Protein AF-D0KW22-F1 (afdb_monomer_lite)

Foldseek 3Di:
DDDDDDDDDDDDDDPPPPPPDDPPPDPPDPPDQLPCPPCVNQEQDLAADQWKAKFFWADKDDLVSQLSNVVSSVVVNGLVLADPDSVVSSQFKIWTWGWFQAPVGIDTHIAMATPVLCVVPPDDGQFIKMWHQLVVCVPHPCCCPDPQNPPSNSVSNSRRHTDIGTQGHHPPVVSVVQAHGAIANLPFQAGAHRRPRHGDPPGWGADNVVRGTDDDD

Secondary structure (DSSP, 8-state):
--------------------------------TT-TTTSGGG--SSSS-SEEEEEEEEEE--HHHHHHHHHHHHHTT-STTS-S-HHHHHHHEEEEEEEEEETTEEEEEEEEEEHHHHHHS---TT-EEEEEESGGGTT-HHHHTSTTTT-HHHHHHHTT-EEEEEEE-TT-HHHHTTS--EEEETTT-BEE-TTT-PBPTT--BB-TTT--B----

Structure (mmCIF, N/CA/C/O backbone):
data_AF-D0KW22-F1
#
_entry.id   AF-D0KW22-F1
#
loop_
_atom_site.group_PDB
_atom_site.id
_atom_site.type_symbol
_atom_site.label_atom_id
_atom_site.label_alt_id
_atom_site.label_comp_id
_atom_site.label_asym_id
_atom_site.label_entity_id
_atom_site.label_seq_id
_atom_site.pdbx_PDB_ins_code
_atom_site.Cartn_x
_atom_site.Cartn_y
_atom_site.Cartn_z
_atom_site.occupancy
_atom_site.B_iso_or_equiv
_atom_site.auth_seq_id
_atom_site.auth_comp_id
_atom_site.auth_asym_id
_atom_site.auth_atom_id
_atom_site.pdbx_PDB_model_num
ATOM 1 N N . MET A 1 1 ? -14.446 -88.079 -9.811 1.00 35.44 1 MET A N 1
ATOM 2 C CA . MET A 1 1 ? -13.323 -88.911 -9.334 1.00 35.44 1 MET A CA 1
ATOM 3 C C . MET A 1 1 ? -12.111 -88.006 -9.187 1.00 35.44 1 MET A C 1
ATOM 5 O O . MET A 1 1 ? -11.856 -87.196 -10.063 1.00 35.44 1 MET A O 1
ATOM 9 N N . TRP A 1 2 ? -11.493 -88.073 -8.016 1.00 29.47 2 TRP A N 1
ATOM 10 C CA . TRP A 1 2 ? -10.370 -87.298 -7.501 1.00 29.47 2 TRP A CA 1
ATOM 11 C C . TRP A 1 2 ? -9.181 -87.152 -8.468 1.00 29.47 2 TRP A C 1
ATOM 13 O O . TRP A 1 2 ? -8.766 -88.152 -9.042 1.00 29.47 2 TRP A O 1
ATOM 23 N N . ARG A 1 3 ? -8.529 -85.982 -8.504 1.00 34.97 3 ARG A N 1
ATOM 24 C CA . ARG A 1 3 ? -7.233 -85.772 -7.823 1.00 34.97 3 ARG A CA 1
ATOM 25 C C . ARG A 1 3 ? -6.689 -84.360 -8.040 1.00 34.97 3 ARG A C 1
ATOM 27 O O . ARG A 1 3 ? -6.500 -83.898 -9.156 1.00 34.97 3 ARG A O 1
ATOM 34 N N . ILE A 1 4 ? -6.424 -83.728 -6.904 1.00 39.09 4 ILE A N 1
ATOM 35 C CA . ILE A 1 4 ? -5.466 -82.645 -6.710 1.00 39.09 4 ILE A CA 1
ATOM 36 C C . ILE A 1 4 ? -4.077 -83.228 -6.968 1.00 39.09 4 ILE A C 1
ATOM 38 O O . ILE A 1 4 ? -3.784 -84.296 -6.428 1.00 39.09 4 ILE A O 1
ATOM 42 N N . ASP A 1 5 ? -3.223 -82.512 -7.698 1.00 46.06 5 ASP A N 1
ATOM 43 C CA . ASP A 1 5 ? -1.784 -82.714 -7.580 1.00 46.06 5 ASP A CA 1
ATOM 44 C C . ASP A 1 5 ? -1.045 -81.400 -7.338 1.00 46.06 5 ASP A C 1
ATOM 46 O O . ASP A 1 5 ? -1.383 -80.332 -7.853 1.00 46.06 5 ASP A O 1
ATOM 50 N N . ARG A 1 6 ? -0.090 -81.512 -6.424 1.00 42.97 6 ARG A N 1
ATOM 51 C CA . ARG A 1 6 ? 0.603 -80.450 -5.706 1.00 42.97 6 ARG A CA 1
ATOM 52 C C . ARG A 1 6 ? 1.955 -80.188 -6.374 1.00 42.97 6 ARG A C 1
ATOM 54 O O . ARG A 1 6 ? 2.688 -81.119 -6.661 1.00 42.97 6 ARG A O 1
ATOM 61 N N . GLN A 1 7 ? 2.325 -78.907 -6.392 1.00 44.28 7 GLN A N 1
ATOM 62 C CA . GLN A 1 7 ? 3.695 -78.387 -6.249 1.00 44.28 7 GLN A CA 1
ATOM 63 C C . GLN A 1 7 ? 4.704 -78.587 -7.397 1.00 44.28 7 GLN A C 1
ATOM 65 O O . GLN A 1 7 ? 5.201 -79.681 -7.634 1.00 44.28 7 GLN A O 1
ATOM 70 N N . ARG A 1 8 ? 5.157 -77.452 -7.953 1.00 46.28 8 ARG A N 1
ATOM 71 C CA . ARG A 1 8 ? 6.567 -76.987 -8.028 1.00 46.28 8 ARG A CA 1
ATOM 72 C C . ARG A 1 8 ? 6.556 -75.588 -8.679 1.00 46.28 8 ARG A C 1
ATOM 74 O O . ARG A 1 8 ? 6.085 -75.456 -9.795 1.00 46.28 8 ARG A O 1
ATOM 81 N N . LEU A 1 9 ? 6.685 -74.507 -7.903 1.00 43.16 9 LEU A N 1
ATOM 82 C CA . LEU A 1 9 ? 7.924 -73.807 -7.500 1.00 43.16 9 LEU A CA 1
ATOM 83 C C . LEU A 1 9 ? 8.632 -73.071 -8.654 1.00 43.16 9 LEU A C 1
ATOM 85 O O . LEU A 1 9 ? 8.892 -73.671 -9.687 1.00 43.16 9 LEU A O 1
ATOM 89 N N . PHE A 1 10 ? 9.011 -71.816 -8.362 1.00 40.78 10 PHE A N 1
ATOM 90 C CA . PHE A 1 10 ? 9.718 -70.808 -9.176 1.00 40.78 10 PHE A CA 1
ATOM 91 C C . PHE A 1 10 ? 8.807 -70.058 -10.162 1.00 40.78 10 PHE A C 1
ATOM 93 O O . PHE A 1 10 ? 8.416 -70.591 -11.184 1.00 40.78 10 PHE A O 1
ATOM 100 N N . GLY A 1 11 ? 8.352 -68.830 -9.919 1.00 39.22 11 GLY A N 1
ATOM 101 C CA . GLY A 1 11 ? 8.959 -67.716 -9.199 1.00 39.22 11 GLY A CA 1
ATOM 102 C C . GLY A 1 11 ? 9.131 -66.591 -10.212 1.00 39.22 11 GLY A C 1
ATOM 103 O O . GLY A 1 11 ? 9.914 -66.763 -11.130 1.00 39.22 11 GLY A O 1
ATOM 104 N N . LEU A 1 12 ? 8.391 -65.487 -10.073 1.00 48.31 12 LEU A N 1
ATOM 105 C CA . LEU A 1 12 ? 8.707 -64.197 -10.694 1.00 48.31 12 LEU A CA 1
ATOM 106 C C . LEU A 1 12 ? 7.826 -63.101 -10.076 1.00 48.31 12 LEU A C 1
ATOM 108 O O . LEU A 1 12 ? 6.640 -62.982 -10.355 1.00 48.31 12 LEU A O 1
ATOM 112 N N . PHE A 1 13 ? 8.477 -62.360 -9.181 1.00 47.12 13 PHE A N 1
ATOM 113 C CA . PHE A 1 13 ? 8.350 -60.926 -8.938 1.00 47.12 13 PHE A CA 1
ATOM 114 C C . PHE A 1 13 ? 6.952 -60.314 -8.751 1.00 47.12 13 PHE A C 1
ATOM 116 O O . PHE A 1 13 ? 6.263 -59.913 -9.683 1.00 47.12 13 PHE A O 1
ATOM 123 N N . PHE A 1 14 ? 6.644 -60.109 -7.468 1.00 42.19 14 PHE A N 1
ATOM 124 C CA . PHE A 1 14 ? 5.804 -59.035 -6.947 1.00 42.19 14 PHE A CA 1
ATOM 125 C C . PHE A 1 14 ? 6.153 -57.683 -7.593 1.00 42.19 14 PHE A C 1
ATOM 127 O O . PHE A 1 14 ? 7.239 -57.152 -7.362 1.00 42.19 14 PHE A O 1
ATOM 134 N N . LEU A 1 15 ? 5.203 -57.083 -8.313 1.00 45.53 15 LEU A N 1
ATOM 135 C CA . LEU A 1 15 ? 5.180 -55.641 -8.560 1.00 45.53 15 LEU A CA 1
ATOM 136 C C . LEU A 1 15 ? 4.133 -55.012 -7.628 1.00 45.53 15 LEU A C 1
ATOM 138 O O . LEU A 1 15 ? 3.043 -54.621 -8.037 1.00 45.53 15 LEU A O 1
ATOM 142 N N . SER A 1 16 ? 4.453 -54.960 -6.334 1.00 43.91 16 SER A N 1
ATOM 143 C CA . SER A 1 16 ? 3.741 -54.107 -5.381 1.00 43.91 16 SER A CA 1
ATOM 144 C C . SER A 1 16 ? 4.126 -52.663 -5.679 1.00 43.91 16 SER A C 1
ATOM 146 O O . SER A 1 16 ? 5.145 -52.170 -5.197 1.00 43.91 16 SER A O 1
ATOM 148 N N . MET A 1 17 ? 3.330 -51.992 -6.509 1.00 44.56 17 MET A N 1
ATOM 149 C CA . MET A 1 17 ? 3.451 -50.557 -6.731 1.00 44.56 17 MET A CA 1
ATOM 150 C C . MET A 1 17 ? 2.973 -49.846 -5.460 1.00 44.56 17 MET A C 1
ATOM 152 O O . MET A 1 17 ? 1.795 -49.550 -5.275 1.00 44.56 17 MET A O 1
ATOM 156 N N . LEU A 1 18 ? 3.922 -49.653 -4.544 1.00 46.47 18 LEU A N 1
ATOM 157 C CA . LEU A 1 18 ? 3.868 -48.684 -3.462 1.00 46.47 18 LEU A CA 1
ATOM 158 C C . LEU A 1 18 ? 3.525 -47.321 -4.074 1.00 46.47 18 LEU A C 1
ATOM 160 O O . LEU A 1 18 ? 4.398 -46.641 -4.612 1.00 46.47 18 LEU A O 1
ATOM 164 N N . MET A 1 19 ? 2.257 -46.917 -3.982 1.00 45.84 19 MET A N 1
ATOM 165 C CA . MET A 1 19 ? 1.862 -45.512 -4.068 1.00 45.84 19 MET A CA 1
ATOM 166 C C . MET A 1 19 ? 2.384 -44.819 -2.806 1.00 45.84 19 MET A C 1
ATOM 168 O O . MET A 1 19 ? 1.664 -44.583 -1.838 1.00 45.84 19 MET A O 1
ATOM 172 N N . LEU A 1 20 ? 3.698 -44.594 -2.807 1.00 50.66 20 LEU A N 1
ATOM 173 C CA . LEU A 1 20 ? 4.392 -43.682 -1.919 1.00 50.66 20 LEU A CA 1
ATOM 174 C C . LEU A 1 20 ? 3.756 -42.308 -2.087 1.00 50.66 20 LEU A C 1
ATOM 176 O O . LEU A 1 20 ? 3.590 -41.810 -3.202 1.00 50.66 20 LEU A O 1
ATOM 180 N N . GLY A 1 21 ? 3.352 -41.756 -0.948 1.00 49.00 21 GLY A N 1
ATOM 181 C CA . GLY A 1 21 ? 2.607 -40.521 -0.852 1.00 49.00 21 GLY A CA 1
ATOM 182 C C . GLY A 1 21 ? 3.240 -39.388 -1.644 1.00 49.00 21 GLY A C 1
ATOM 183 O O . GLY A 1 21 ? 4.430 -39.105 -1.537 1.00 49.00 21 GLY A O 1
ATOM 184 N N . SER A 1 22 ? 2.390 -38.676 -2.367 1.00 45.12 22 SER A N 1
ATOM 185 C CA . SER A 1 22 ? 2.553 -37.235 -2.415 1.00 45.12 22 SER A CA 1
ATOM 186 C C . SER A 1 22 ? 1.825 -36.704 -1.185 1.00 45.12 22 SER A C 1
ATOM 188 O O . SER A 1 22 ? 0.593 -36.753 -1.172 1.00 45.12 22 SER A O 1
ATOM 190 N N . PRO A 1 23 ? 2.512 -36.234 -0.129 1.00 45.16 23 PRO A N 1
ATOM 191 C CA . PRO A 1 23 ? 1.872 -35.235 0.697 1.00 45.16 23 PRO A CA 1
ATOM 192 C C . PRO A 1 23 ? 1.562 -34.095 -0.271 1.00 45.16 23 PRO A C 1
ATOM 194 O O . PRO A 1 23 ? 2.472 -33.498 -0.852 1.00 45.16 23 PRO A O 1
ATOM 197 N N . CYS A 1 24 ? 0.276 -33.854 -0.528 1.00 42.81 24 CYS A N 1
ATOM 198 C CA . CYS A 1 24 ? -0.153 -32.527 -0.926 1.00 42.81 24 CYS A CA 1
ATOM 199 C C . CYS A 1 24 ? 0.428 -31.618 0.148 1.00 42.81 24 CYS A C 1
ATOM 201 O O . CYS A 1 24 ? -0.052 -31.619 1.276 1.00 42.81 24 CYS A O 1
ATOM 203 N N . VAL A 1 25 ? 1.551 -30.981 -0.180 1.00 46.09 25 VAL A N 1
ATOM 204 C CA . VAL A 1 25 ? 2.164 -29.972 0.662 1.00 46.09 25 VAL A CA 1
ATOM 205 C C . VAL A 1 25 ? 1.054 -28.979 0.911 1.00 46.09 25 VAL A C 1
ATOM 207 O O . VAL A 1 25 ? 0.501 -28.404 -0.030 1.00 46.09 25 VAL A O 1
ATOM 210 N N . ASP A 1 26 ? 0.670 -28.914 2.175 1.00 37.09 26 ASP A N 1
ATOM 211 C CA . ASP A 1 26 ? -0.352 -28.040 2.680 1.00 37.09 26 ASP A CA 1
ATOM 212 C C . ASP A 1 26 ? -0.214 -26.656 2.044 1.00 37.09 26 ASP A C 1
ATOM 214 O O . ASP A 1 26 ? 0.848 -26.028 2.080 1.00 37.09 26 ASP A O 1
ATOM 218 N N . ALA A 1 27 ? -1.321 -26.143 1.514 1.00 40.34 27 ALA A N 1
ATOM 219 C CA . ALA A 1 27 ? -1.534 -24.713 1.361 1.00 40.34 27 ALA A CA 1
ATOM 220 C C . ALA A 1 27 ? -1.656 -24.076 2.766 1.00 40.34 27 ALA A C 1
ATOM 222 O O . ALA A 1 27 ? -2.686 -23.525 3.135 1.00 40.34 27 ALA A O 1
ATOM 223 N N . GLN A 1 28 ? -0.618 -24.212 3.593 1.00 38.78 28 GLN A N 1
ATOM 224 C CA . GLN A 1 28 ? -0.504 -23.653 4.936 1.00 38.78 28 GLN A CA 1
ATOM 225 C C . GLN A 1 28 ? 0.566 -22.561 4.932 1.00 38.78 28 GLN A C 1
ATOM 227 O O . GLN A 1 28 ? 1.700 -22.768 5.344 1.00 38.78 28 GLN A O 1
ATOM 232 N N . SER A 1 29 ? 0.170 -21.385 4.449 1.00 37.44 29 SER A N 1
ATOM 233 C CA . SER A 1 29 ? 0.414 -20.102 5.125 1.00 37.44 29 SER A CA 1
ATOM 234 C C . SER A 1 29 ? -0.385 -19.014 4.397 1.00 37.44 29 SER A C 1
ATOM 236 O O . SER A 1 29 ? 0.163 -18.123 3.745 1.00 37.44 29 SER A O 1
ATOM 238 N N . HIS A 1 30 ? -1.713 -19.110 4.443 1.00 46.34 30 HIS A N 1
ATOM 239 C CA . HIS A 1 30 ? -2.526 -17.914 4.257 1.00 46.34 30 HIS A CA 1
ATOM 240 C C . HIS A 1 30 ? -2.392 -17.102 5.548 1.00 46.34 30 HIS A C 1
ATOM 242 O O . HIS A 1 30 ? -3.127 -17.349 6.502 1.00 46.34 30 HIS A O 1
ATOM 248 N N . ASP A 1 31 ? -1.407 -16.200 5.609 1.00 57.75 31 ASP A N 1
ATOM 249 C CA . ASP A 1 31 ? -1.425 -15.121 6.600 1.00 57.75 31 ASP A CA 1
ATOM 250 C C . ASP A 1 31 ? -2.789 -14.434 6.470 1.00 57.75 31 ASP A C 1
ATOM 252 O O . ASP A 1 31 ? -3.154 -13.969 5.395 1.00 57.75 31 ASP A O 1
ATOM 256 N N . ILE A 1 32 ? -3.592 -14.460 7.531 1.00 79.56 32 ILE A N 1
ATOM 257 C CA . ILE A 1 32 ? -4.965 -13.959 7.483 1.00 79.56 32 ILE A CA 1
ATOM 258 C C . ILE A 1 32 ? -4.885 -12.430 7.435 1.00 79.56 32 ILE A C 1
ATOM 260 O O . ILE A 1 32 ? -4.380 -11.799 8.367 1.00 79.56 32 ILE A O 1
ATOM 264 N N . ALA A 1 33 ? -5.370 -11.815 6.354 1.00 87.44 33 ALA A N 1
ATOM 265 C CA . ALA A 1 33 ? -5.446 -10.362 6.252 1.00 87.44 33 ALA A CA 1
ATOM 266 C C . ALA A 1 33 ? -6.018 -9.709 7.528 1.00 87.44 33 ALA A C 1
ATOM 268 O O . ALA A 1 33 ? -7.051 -10.122 8.061 1.00 87.44 33 ALA A O 1
ATOM 269 N N . PHE A 1 34 ? -5.353 -8.643 7.984 1.00 92.25 34 PHE A N 1
ATOM 270 C CA . PHE A 1 34 ? -5.684 -7.906 9.209 1.00 92.25 34 PHE A CA 1
ATOM 271 C C . PHE A 1 34 ? -5.594 -8.729 10.512 1.00 92.25 34 PHE A C 1
ATOM 273 O O . PHE A 1 34 ? -6.195 -8.346 11.517 1.00 92.25 34 PHE A O 1
ATOM 280 N N . ASP A 1 35 ? -4.818 -9.819 10.538 1.00 88.31 35 ASP A N 1
ATOM 281 C CA . ASP A 1 35 ? -4.488 -10.530 11.777 1.00 88.31 35 ASP A CA 1
ATOM 282 C C . ASP A 1 35 ? -3.526 -9.717 12.658 1.00 88.31 35 ASP A C 1
ATOM 284 O O . ASP A 1 35 ? -2.309 -9.642 12.456 1.00 88.31 35 ASP A O 1
ATOM 288 N N . CYS A 1 36 ? -4.110 -9.092 13.672 1.00 89.50 36 CYS A N 1
ATOM 289 C CA . CYS A 1 36 ? -3.409 -8.285 14.657 1.00 89.50 36 CYS A CA 1
ATOM 290 C C . CYS A 1 36 ? -2.716 -9.100 15.755 1.00 89.50 36 CYS A C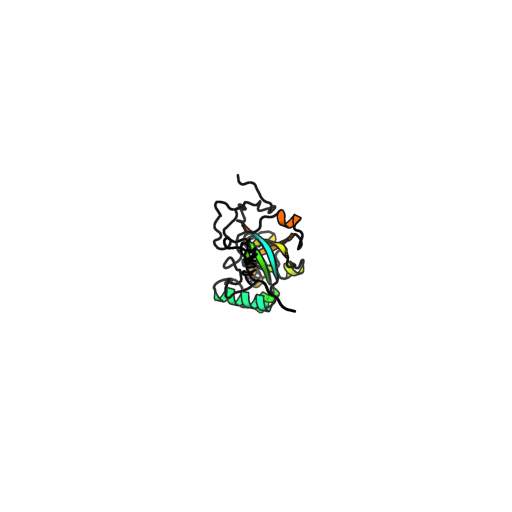 1
ATOM 292 O O . CYS A 1 36 ? -1.799 -8.590 16.395 1.00 89.50 36 CYS A O 1
ATOM 294 N N . GLN A 1 37 ? -3.125 -10.349 15.986 1.00 84.19 37 GLN A N 1
ATOM 295 C CA . GLN A 1 37 ? -2.557 -11.175 17.051 1.00 84.19 37 GLN A CA 1
ATOM 296 C C . GLN A 1 37 ? -1.227 -11.798 16.627 1.00 84.19 37 GLN A C 1
ATOM 298 O O . GLN A 1 37 ? -0.293 -11.812 17.426 1.00 84.19 37 GLN A O 1
ATOM 303 N N . HIS A 1 38 ? -1.117 -12.252 15.375 1.00 82.38 38 HIS A N 1
ATOM 304 C CA . HIS A 1 38 ? 0.059 -13.005 14.917 1.00 82.38 38 HIS A CA 1
ATOM 305 C C . HIS A 1 38 ? 0.963 -12.232 13.949 1.00 82.38 38 HIS A C 1
ATOM 307 O O . HIS A 1 38 ? 2.162 -12.495 13.905 1.00 82.38 38 HIS A O 1
ATOM 313 N N . ASN A 1 39 ? 0.428 -11.265 13.195 1.00 78.19 39 ASN A N 1
ATOM 314 C CA . ASN A 1 39 ? 1.171 -10.564 12.138 1.00 78.19 39 ASN A CA 1
ATOM 315 C C . ASN A 1 39 ? 1.103 -9.034 12.267 1.00 78.19 39 ASN A C 1
ATOM 317 O O . ASN A 1 39 ? 1.223 -8.312 11.281 1.00 78.19 39 ASN A O 1
ATOM 321 N N . HIS A 1 40 ? 0.883 -8.507 13.476 1.00 85.19 40 HIS A N 1
ATOM 322 C CA . HIS A 1 40 ? 0.926 -7.059 13.738 1.00 85.19 40 HIS A CA 1
ATOM 323 C C . HIS A 1 40 ? 0.009 -6.240 12.804 1.00 85.19 40 HIS A C 1
ATOM 325 O O . HIS A 1 40 ? 0.353 -5.149 12.343 1.00 85.19 40 HIS A O 1
ATOM 331 N N . CYS A 1 41 ? -1.141 -6.821 12.449 1.00 92.62 41 CYS A N 1
ATOM 332 C CA . CYS A 1 41 ? -2.097 -6.291 11.481 1.00 92.62 41 CYS A CA 1
ATOM 333 C C . CYS A 1 41 ? -1.493 -5.997 10.092 1.00 92.62 41 CYS A C 1
ATOM 335 O O . CYS A 1 41 ? -2.086 -5.237 9.332 1.00 92.62 41 CYS A O 1
ATOM 337 N N . GLY A 1 42 ? -0.318 -6.531 9.751 1.00 92.56 42 GLY A N 1
ATOM 338 C CA . GLY A 1 42 ? 0.397 -6.253 8.505 1.00 92.56 42 GLY A CA 1
ATOM 339 C C . GLY A 1 42 ? 0.992 -4.841 8.396 1.00 92.56 42 GLY A C 1
ATOM 340 O O . GLY A 1 42 ? 1.286 -4.404 7.284 1.00 92.56 42 GLY A O 1
ATOM 341 N N . LEU A 1 43 ? 1.140 -4.088 9.493 1.00 94.06 43 LEU A N 1
ATOM 342 C CA . LEU A 1 43 ? 1.715 -2.735 9.455 1.00 94.06 43 LEU A CA 1
ATOM 343 C C . LEU A 1 43 ? 3.252 -2.778 9.400 1.00 94.06 43 LEU A C 1
ATOM 345 O O . LEU A 1 43 ? 3.897 -3.343 10.277 1.00 94.06 43 LEU A O 1
ATOM 349 N N . LEU A 1 44 ? 3.849 -2.128 8.392 1.00 92.88 44 LEU A N 1
ATOM 350 C CA . LEU A 1 44 ? 5.311 -2.114 8.182 1.00 92.88 44 LEU A CA 1
ATOM 351 C C . LEU A 1 44 ? 6.056 -0.997 8.931 1.00 92.88 44 LEU A C 1
ATOM 353 O O . LEU A 1 44 ? 7.285 -1.017 9.006 1.00 92.88 44 LEU A O 1
ATOM 357 N N . ALA A 1 45 ? 5.343 0.015 9.423 1.00 90.88 45 ALA A N 1
ATOM 358 C CA . ALA A 1 45 ? 5.917 1.175 10.097 1.00 90.88 45 ALA A CA 1
ATOM 359 C C . ALA A 1 45 ? 4.914 1.777 11.090 1.00 90.88 45 ALA A C 1
ATOM 361 O O . ALA A 1 45 ? 3.711 1.571 10.956 1.00 90.88 45 ALA A O 1
ATOM 362 N N . LYS A 1 46 ? 5.420 2.540 12.073 1.00 91.12 46 LYS A N 1
ATOM 363 C CA . LYS A 1 46 ? 4.595 3.225 13.090 1.00 91.12 46 LYS A CA 1
ATOM 364 C C . LYS A 1 46 ? 3.621 4.244 12.507 1.00 91.12 46 LYS A C 1
ATOM 366 O O . LYS A 1 46 ? 2.580 4.483 13.102 1.00 91.12 46 LYS A O 1
ATOM 371 N N . GLU A 1 47 ? 3.987 4.836 11.382 1.00 89.06 47 GLU A N 1
ATOM 372 C CA . GLU A 1 47 ? 3.167 5.740 10.576 1.00 89.06 47 GLU A CA 1
ATOM 373 C C . GLU A 1 47 ? 3.093 5.146 9.153 1.00 89.06 47 GLU A C 1
ATOM 375 O O . GLU A 1 47 ? 3.232 3.933 8.982 1.00 89.06 47 GLU A O 1
ATOM 380 N N . SER A 1 48 ? 2.935 5.959 8.111 1.00 87.81 48 SER A N 1
ATOM 381 C CA . SER A 1 48 ? 3.138 5.502 6.732 1.00 87.81 48 SER A CA 1
ATOM 382 C C . SER A 1 48 ? 4.559 4.977 6.498 1.00 87.81 48 SER A C 1
ATOM 384 O O . SER A 1 48 ? 5.543 5.604 6.901 1.00 87.81 48 SER A O 1
ATOM 386 N N . THR A 1 49 ? 4.686 3.842 5.802 1.00 89.31 49 THR A N 1
ATOM 387 C CA . THR A 1 49 ? 6.003 3.356 5.360 1.00 89.31 49 THR A CA 1
ATOM 388 C C . THR A 1 49 ? 6.574 4.317 4.311 1.00 89.31 49 THR A C 1
ATOM 390 O O . THR A 1 49 ? 5.858 4.653 3.373 1.00 89.31 49 THR A O 1
ATOM 393 N N . PRO A 1 50 ? 7.839 4.769 4.408 1.00 91.31 50 PRO A N 1
ATOM 394 C CA . PRO A 1 50 ? 8.418 5.734 3.465 1.00 91.31 50 PRO A CA 1
ATOM 395 C C . PRO A 1 50 ? 8.765 5.114 2.096 1.00 91.31 50 PRO A C 1
ATOM 397 O O . PRO A 1 50 ? 9.428 5.734 1.271 1.00 91.31 50 PRO A O 1
ATOM 400 N N . ASP A 1 51 ? 8.348 3.878 1.851 1.00 94.81 51 ASP A N 1
ATOM 401 C CA . ASP A 1 51 ? 8.772 3.072 0.718 1.00 94.81 51 ASP A CA 1
ATOM 402 C C . ASP A 1 51 ? 7.606 2.775 -0.219 1.00 94.81 51 ASP A C 1
ATOM 404 O O . ASP A 1 51 ? 6.437 2.780 0.172 1.00 94.81 51 ASP A O 1
ATOM 408 N N . ILE A 1 52 ? 7.936 2.454 -1.465 1.00 96.38 52 ILE A N 1
ATOM 409 C CA . ILE A 1 52 ? 6.972 1.900 -2.411 1.00 96.38 52 ILE A CA 1
ATOM 410 C C . ILE A 1 52 ? 6.706 0.454 -2.006 1.00 96.38 52 ILE A C 1
ATOM 412 O O . ILE A 1 52 ? 7.644 -0.311 -1.776 1.00 96.38 52 ILE A O 1
ATOM 416 N N . VAL A 1 53 ? 5.440 0.049 -1.977 1.00 97.81 53 VAL A N 1
ATOM 417 C CA . VAL A 1 53 ? 5.068 -1.363 -1.818 1.00 97.81 53 VAL A CA 1
ATOM 418 C C . VAL A 1 53 ? 4.226 -1.782 -3.012 1.00 97.81 53 VAL A C 1
ATOM 420 O O . VAL A 1 53 ? 3.227 -1.143 -3.317 1.00 97.81 53 VAL A O 1
ATOM 423 N N . ILE A 1 54 ? 4.635 -2.840 -3.707 1.00 98.31 54 ILE A N 1
ATOM 424 C CA . ILE A 1 54 ? 3.900 -3.409 -4.841 1.00 98.31 54 ILE A CA 1
ATOM 425 C C . ILE A 1 54 ? 3.463 -4.815 -4.452 1.00 98.31 54 ILE A C 1
ATOM 427 O O . ILE A 1 54 ? 4.300 -5.668 -4.142 1.00 98.31 54 ILE A O 1
ATOM 431 N N . GLY A 1 55 ? 2.157 -5.058 -4.479 1.00 97.81 55 GLY A N 1
ATOM 432 C CA . GLY A 1 55 ? 1.562 -6.309 -4.025 1.00 97.81 55 GLY A CA 1
ATOM 433 C C . GLY A 1 55 ? 0.203 -6.565 -4.656 1.00 97.81 55 GLY A C 1
ATOM 434 O O . GLY A 1 55 ? -0.352 -5.718 -5.357 1.00 97.81 55 GLY A O 1
ATOM 435 N N . VAL A 1 56 ? -0.315 -7.764 -4.421 1.00 97.75 56 VAL A N 1
ATOM 436 C CA . VAL A 1 56 ? -1.625 -8.192 -4.925 1.00 97.75 56 VAL A CA 1
ATOM 437 C C . VAL A 1 56 ? -2.662 -7.976 -3.837 1.00 97.75 56 VAL A C 1
ATOM 439 O O . VAL A 1 56 ? -2.437 -8.397 -2.711 1.00 97.75 56 VAL A O 1
ATOM 442 N N . VAL A 1 57 ? -3.791 -7.350 -4.153 1.00 97.88 57 VAL A N 1
ATOM 443 C CA . VAL A 1 57 ? -4.891 -7.150 -3.204 1.00 97.88 57 VAL A CA 1
ATOM 444 C C . VAL A 1 57 ? -5.406 -8.503 -2.733 1.00 97.88 57 VAL A C 1
ATOM 446 O O . VAL A 1 57 ? -5.879 -9.312 -3.528 1.00 97.88 57 VAL A O 1
ATOM 449 N N . GLU A 1 58 ? -5.332 -8.725 -1.430 1.00 96.00 58 GLU A N 1
ATOM 450 C CA . GLU A 1 58 ? -5.866 -9.907 -0.766 1.00 96.00 58 GLU A CA 1
ATOM 451 C C . GLU A 1 58 ? -7.296 -9.646 -0.301 1.00 96.00 58 GLU A C 1
ATOM 453 O O . GLU A 1 58 ? -8.210 -10.419 -0.578 1.00 96.00 58 GLU A O 1
ATOM 458 N N . SER A 1 59 ? -7.503 -8.514 0.376 1.00 96.00 59 SER A N 1
ATOM 459 C CA . SER A 1 59 ? -8.808 -8.118 0.893 1.00 96.00 59 SER A CA 1
ATOM 460 C C . SER A 1 59 ? -8.888 -6.618 1.173 1.00 96.00 59 SER A C 1
ATOM 462 O O . SER A 1 59 ? -7.882 -5.919 1.302 1.00 96.00 59 SER A O 1
ATOM 464 N N . VAL A 1 60 ? -10.118 -6.124 1.289 1.00 96.44 60 VAL A N 1
ATOM 465 C CA . VAL A 1 60 ? -10.433 -4.767 1.743 1.00 96.44 60 VAL A CA 1
ATOM 466 C C . VAL A 1 60 ? -11.062 -4.879 3.129 1.00 96.44 60 VAL A C 1
ATOM 468 O O . VAL A 1 60 ? -11.956 -5.702 3.329 1.00 96.44 60 VAL A O 1
ATOM 471 N N . ALA A 1 61 ? -10.593 -4.086 4.093 1.00 96.25 61 ALA A N 1
ATOM 472 C CA . ALA A 1 61 ? -11.055 -4.196 5.473 1.00 96.25 61 ALA A CA 1
ATOM 473 C C . ALA A 1 61 ? -12.530 -3.804 5.615 1.00 96.25 61 ALA A C 1
ATOM 475 O O . ALA A 1 61 ? -12.949 -2.726 5.185 1.00 96.25 61 ALA A O 1
ATOM 476 N N . SER A 1 62 ? -13.290 -4.647 6.309 1.00 94.69 62 SER A N 1
ATOM 477 C CA . SER A 1 62 ? -14.592 -4.282 6.871 1.00 94.69 62 SER A CA 1
ATOM 478 C C . SER A 1 62 ? -14.443 -3.261 8.014 1.00 94.69 62 SER A C 1
ATOM 480 O O . SER A 1 62 ? -13.369 -3.184 8.620 1.00 94.69 62 SER A O 1
ATOM 482 N N . PRO A 1 63 ? -15.517 -2.547 8.410 1.00 94.62 63 PRO A N 1
ATOM 483 C CA . PRO A 1 63 ? -15.475 -1.641 9.562 1.00 94.62 63 PRO A CA 1
ATOM 484 C C . PRO A 1 63 ? -14.977 -2.316 10.849 1.00 94.62 63 PRO A C 1
ATOM 486 O O . PRO A 1 63 ? -14.185 -1.745 11.591 1.00 94.62 63 PRO A O 1
ATOM 489 N N . LYS A 1 64 ? -15.363 -3.578 11.087 1.00 93.50 64 LYS A N 1
ATOM 490 C CA . LYS A 1 64 ? -14.897 -4.351 12.249 1.00 93.50 64 LYS A CA 1
ATOM 491 C C . LYS A 1 64 ? -13.384 -4.598 12.209 1.00 93.50 64 LYS A C 1
ATOM 493 O O . LYS A 1 64 ? -12.719 -4.467 13.233 1.00 93.50 64 LYS A O 1
ATOM 498 N N . GLN A 1 65 ? -12.839 -4.951 11.044 1.00 95.44 65 GLN A N 1
ATOM 499 C CA . GLN A 1 65 ? -11.395 -5.145 10.876 1.00 95.44 65 GLN A CA 1
ATOM 500 C C . GLN A 1 65 ? -10.646 -3.825 11.015 1.00 95.44 65 GLN A C 1
ATOM 502 O O . GLN A 1 65 ? -9.664 -3.773 11.744 1.00 95.44 65 GLN A O 1
ATOM 507 N N . MET A 1 66 ? -11.143 -2.752 10.398 1.00 95.56 66 MET A N 1
ATOM 508 C CA . MET A 1 66 ? -10.581 -1.413 10.563 1.00 95.56 66 MET A CA 1
ATOM 509 C C . MET A 1 66 ? -10.486 -1.021 12.042 1.00 95.56 66 MET A C 1
ATOM 511 O O . MET A 1 66 ? -9.418 -0.637 12.507 1.00 95.56 66 MET A O 1
ATOM 515 N N . MET A 1 67 ? -11.564 -1.209 12.807 1.00 94.56 67 MET A N 1
ATOM 516 C CA . MET A 1 67 ? -11.564 -0.960 14.251 1.00 94.56 67 MET A CA 1
ATOM 517 C C . MET A 1 67 ? -10.534 -1.802 15.005 1.00 94.56 67 MET A C 1
ATOM 519 O O . MET A 1 67 ? -9.828 -1.287 15.872 1.00 94.56 67 MET A O 1
ATOM 523 N N . SER A 1 68 ? -10.409 -3.084 14.657 1.00 93.88 68 SER A N 1
ATOM 524 C CA . SER A 1 68 ? -9.392 -3.963 15.239 1.00 93.88 68 SER A CA 1
ATOM 525 C C . SER A 1 68 ? -7.977 -3.442 14.975 1.00 93.88 68 SER A C 1
ATOM 527 O O . SER A 1 68 ? -7.173 -3.365 15.904 1.00 93.88 68 SER A O 1
ATOM 529 N N . VAL A 1 69 ? -7.680 -3.041 13.733 1.00 95.50 69 VAL A N 1
ATOM 530 C CA . VAL A 1 69 ? -6.369 -2.489 13.365 1.00 95.50 69 VAL A CA 1
ATOM 531 C C . VAL A 1 69 ? -6.109 -1.172 14.089 1.00 95.50 69 VAL A C 1
ATOM 533 O O . VAL A 1 69 ? -5.031 -1.001 14.647 1.00 95.50 69 VAL A O 1
ATOM 536 N N . PHE A 1 70 ? -7.087 -0.266 14.147 1.00 94.62 70 PHE A N 1
ATOM 537 C CA . PHE A 1 70 ? -6.957 1.016 14.842 1.00 94.62 70 PHE A CA 1
ATOM 538 C C . PHE A 1 70 ? -6.625 0.845 16.325 1.00 94.62 70 PHE A C 1
ATOM 540 O O . PHE A 1 70 ? -5.662 1.433 16.821 1.00 94.62 70 PHE A O 1
ATOM 547 N N . HIS A 1 71 ? -7.382 0.008 17.038 1.00 93.62 71 HIS A N 1
ATOM 548 C CA . HIS A 1 71 ? -7.131 -0.241 18.454 1.00 93.62 71 HIS A CA 1
ATOM 549 C C . HIS A 1 71 ? -5.778 -0.909 18.690 1.00 93.62 71 HIS A C 1
ATOM 551 O O . HIS A 1 71 ? -5.034 -0.476 19.573 1.00 93.62 71 HIS A O 1
ATOM 557 N N . TRP A 1 72 ? -5.433 -1.918 17.886 1.00 95.31 72 TRP A N 1
ATOM 558 C CA . TRP A 1 72 ? -4.140 -2.585 17.990 1.00 95.31 72 TRP A CA 1
ATOM 559 C C . TRP A 1 72 ? -2.982 -1.621 17.714 1.00 95.31 72 TRP A C 1
ATOM 561 O O . TRP A 1 72 ? -2.041 -1.562 18.505 1.00 95.31 72 TRP A O 1
ATOM 571 N N . ALA A 1 73 ? -3.068 -0.825 16.643 1.00 94.62 73 ALA A N 1
ATOM 572 C CA . ALA A 1 73 ? -2.040 0.135 16.260 1.00 94.62 73 ALA A CA 1
ATOM 573 C C . ALA A 1 73 ? -1.761 1.107 17.413 1.00 94.62 73 ALA A C 1
ATOM 575 O O . ALA A 1 73 ? -0.625 1.220 17.880 1.00 94.62 73 ALA A O 1
ATOM 576 N N . ARG A 1 74 ? -2.813 1.723 17.959 1.00 93.12 74 ARG A N 1
ATOM 577 C CA . ARG A 1 74 ? -2.684 2.647 19.091 1.00 93.12 74 ARG A CA 1
ATOM 578 C C . ARG A 1 74 ? -2.086 1.991 20.332 1.00 93.12 74 ARG A C 1
ATOM 580 O O . ARG A 1 74 ? -1.195 2.578 20.944 1.00 93.12 74 ARG A O 1
ATOM 587 N N . ALA A 1 75 ? -2.556 0.796 20.694 1.00 94.00 75 ALA A N 1
ATOM 588 C CA . ALA A 1 75 ? -2.072 0.066 21.867 1.00 94.00 75 ALA A CA 1
ATOM 589 C C . ALA A 1 75 ? -0.582 -0.309 21.762 1.00 94.00 75 ALA A C 1
ATOM 591 O O . ALA A 1 75 ? 0.093 -0.425 22.780 1.00 94.00 75 ALA A O 1
ATOM 592 N N . ASN A 1 76 ? -0.057 -0.443 20.541 1.00 94.62 76 ASN A N 1
ATOM 593 C CA . ASN A 1 76 ? 1.331 -0.823 20.272 1.00 94.62 76 ASN A CA 1
ATOM 594 C C . ASN A 1 76 ? 2.226 0.366 19.869 1.00 94.62 76 ASN A C 1
ATOM 596 O O . ASN A 1 76 ? 3.338 0.175 19.373 1.00 94.62 76 ASN A O 1
ATOM 600 N N . GLY A 1 77 ? 1.770 1.607 20.071 1.00 92.81 77 GLY A N 1
ATOM 601 C CA . GLY A 1 77 ? 2.572 2.803 19.790 1.00 92.81 77 GLY A CA 1
ATOM 602 C C . GLY A 1 77 ? 2.674 3.178 18.306 1.00 92.81 77 GLY A C 1
ATOM 603 O O . GLY A 1 77 ? 3.532 3.986 17.945 1.00 92.81 77 GLY A O 1
ATOM 604 N N . TYR A 1 78 ? 1.825 2.603 17.452 1.00 93.69 78 TYR A N 1
ATOM 605 C CA . TYR A 1 78 ? 1.599 3.042 16.075 1.00 93.69 78 TYR A CA 1
ATOM 606 C C . TYR A 1 78 ? 0.549 4.162 16.075 1.00 93.69 78 TYR A C 1
ATOM 608 O O . TYR A 1 78 ? -0.225 4.301 17.029 1.00 93.69 78 TYR A O 1
ATOM 616 N N . TRP A 1 79 ? 0.543 4.970 15.013 1.00 91.56 79 TRP A N 1
ATOM 617 C CA . TRP A 1 79 ? -0.471 5.990 14.718 1.00 91.56 79 TRP A CA 1
ATOM 618 C C . TRP A 1 79 ? -0.764 6.936 15.890 1.00 91.56 79 TRP A C 1
ATOM 620 O O . TRP A 1 79 ? -1.898 7.356 16.104 1.00 91.56 79 TRP A O 1
ATOM 630 N N . GLN A 1 80 ? 0.259 7.284 16.677 1.00 89.62 80 GLN A N 1
ATOM 631 C CA . GLN A 1 80 ? 0.093 8.123 17.872 1.00 89.62 80 GLN A CA 1
ATOM 632 C C . GLN A 1 80 ? -0.365 9.544 17.531 1.00 89.62 80 GLN A C 1
ATOM 634 O O . GLN A 1 80 ? -0.962 10.216 18.368 1.00 89.62 80 GLN A O 1
ATOM 639 N N . LYS A 1 81 ? -0.096 9.994 16.300 1.00 84.19 81 LYS A N 1
ATOM 640 C CA . LYS A 1 81 ? -0.552 11.288 15.788 1.00 84.19 81 LYS A CA 1
ATOM 641 C C . LYS A 1 81 ? -2.018 11.277 15.365 1.00 84.19 81 LYS A C 1
ATOM 643 O O . LYS A 1 81 ? -2.615 12.343 15.301 1.00 84.19 81 LYS A O 1
ATOM 648 N N . VAL A 1 82 ? -2.596 10.103 15.106 1.00 87.38 82 VAL A N 1
ATOM 649 C CA . VAL A 1 82 ? -4.002 9.968 14.722 1.00 87.38 82 VAL A CA 1
ATOM 650 C C . VAL A 1 82 ? -4.900 10.173 15.957 1.00 87.38 82 VAL A C 1
ATOM 652 O O . VAL A 1 82 ? -4.610 9.625 17.028 1.00 87.38 82 VAL A O 1
ATOM 655 N N . PRO A 1 83 ? -5.996 10.945 15.852 1.00 87.62 83 PRO A N 1
ATOM 656 C CA . PRO A 1 83 ? -6.931 11.207 16.934 1.00 87.62 83 PRO A CA 1
ATOM 657 C C . PRO A 1 83 ? -7.483 9.957 17.623 1.00 87.62 83 PRO A C 1
ATOM 659 O O . PRO A 1 83 ? -7.663 8.903 17.020 1.00 87.62 83 PRO A O 1
ATOM 662 N N . ALA A 1 84 ? -7.811 10.137 18.908 1.00 86.19 84 ALA A N 1
ATOM 663 C CA . ALA A 1 84 ? -8.687 9.311 19.757 1.00 86.19 84 ALA A CA 1
ATOM 664 C C . ALA A 1 84 ? -9.896 8.667 19.070 1.00 86.19 84 ALA A C 1
ATOM 666 O O . ALA A 1 84 ? -10.341 7.575 19.429 1.00 86.19 84 ALA A O 1
ATOM 667 N N . ASN A 1 85 ? -10.476 9.422 18.143 1.00 86.50 85 ASN A N 1
ATOM 668 C CA . ASN A 1 85 ? -11.827 9.206 17.685 1.00 86.50 85 ASN A CA 1
ATOM 669 C C . ASN A 1 85 ? -11.889 8.096 16.633 1.00 86.50 85 ASN A C 1
ATOM 671 O O . ASN A 1 85 ? -11.567 8.289 15.464 1.00 86.50 85 ASN A O 1
ATOM 675 N N . ALA A 1 86 ? -12.352 6.932 17.077 1.00 80.69 86 ALA A N 1
ATOM 676 C CA . ALA A 1 86 ? -12.602 5.772 16.239 1.00 80.69 86 ALA A CA 1
ATOM 677 C C . ALA A 1 86 ? -13.614 6.025 15.107 1.00 80.69 86 ALA A C 1
ATOM 679 O O . ALA A 1 86 ? -13.484 5.432 14.038 1.00 80.69 86 ALA A O 1
ATOM 680 N N . GLN A 1 87 ? -14.617 6.878 15.334 1.00 85.00 87 GLN A N 1
ATOM 681 C CA . GLN A 1 87 ? -15.653 7.146 14.339 1.00 85.00 87 GLN A CA 1
ATOM 682 C C . GLN A 1 87 ? -15.079 7.950 13.169 1.00 85.00 87 GLN A C 1
ATOM 684 O O . GLN A 1 87 ? -15.186 7.517 12.025 1.00 85.00 87 GLN A O 1
ATOM 689 N N . ASP A 1 88 ? -14.358 9.036 13.463 1.00 85.06 88 ASP A N 1
ATOM 690 C CA . ASP A 1 88 ? -13.690 9.849 12.437 1.00 85.06 88 ASP A CA 1
ATOM 691 C C . ASP A 1 88 ? -12.697 9.007 11.616 1.00 85.06 88 ASP A C 1
ATOM 693 O O . ASP A 1 88 ? -12.566 9.184 10.406 1.00 85.06 88 ASP A O 1
ATOM 697 N N . TYR A 1 89 ? -12.025 8.049 12.263 1.00 88.25 89 TYR A N 1
ATOM 698 C CA . TYR A 1 89 ? -11.133 7.100 11.601 1.00 88.25 89 TYR A CA 1
ATOM 699 C C . TYR A 1 89 ? -11.868 6.218 10.574 1.00 88.25 89 TYR A C 1
ATOM 701 O O . TYR A 1 89 ? -11.379 6.051 9.453 1.00 88.25 89 TYR A O 1
ATOM 709 N N . LEU A 1 90 ? -13.035 5.668 10.927 1.00 89.12 90 LEU A N 1
ATOM 710 C CA . LEU A 1 90 ? -13.840 4.840 10.018 1.00 89.12 90 LEU A CA 1
ATOM 711 C C . LEU A 1 90 ? -14.404 5.637 8.841 1.00 89.12 90 LEU A C 1
ATOM 713 O O . LEU A 1 90 ? -14.487 5.113 7.727 1.00 89.12 90 LEU A O 1
ATOM 717 N N . ASP A 1 91 ? -14.777 6.889 9.089 1.00 88.44 91 ASP A N 1
ATOM 718 C CA . ASP A 1 91 ? -15.352 7.763 8.071 1.00 88.44 91 ASP A CA 1
ATOM 719 C C . ASP A 1 91 ? -14.283 8.255 7.084 1.00 88.44 91 ASP A C 1
ATOM 721 O O . ASP A 1 91 ? -14.566 8.446 5.898 1.00 88.44 91 ASP A O 1
ATOM 725 N N . PHE A 1 92 ? -13.039 8.412 7.549 1.00 89.69 92 PHE A N 1
ATOM 726 C CA . PHE A 1 92 ? -11.969 9.013 6.760 1.00 89.69 92 PHE A CA 1
ATOM 727 C C . PHE A 1 92 ? -11.053 8.011 6.049 1.00 89.69 92 PHE A C 1
ATOM 729 O O . PHE A 1 92 ? -10.600 8.279 4.933 1.00 89.69 92 PHE A O 1
ATOM 736 N N . MET A 1 93 ? -10.759 6.861 6.658 1.00 92.50 93 MET A N 1
ATOM 737 C CA . MET A 1 93 ? -9.781 5.908 6.128 1.00 92.50 93 MET A CA 1
ATOM 738 C C . MET A 1 93 ? -10.434 4.703 5.444 1.00 92.50 93 MET A C 1
ATOM 740 O O . MET A 1 93 ? -11.575 4.326 5.698 1.00 92.50 93 MET A O 1
ATOM 744 N N . GLN A 1 94 ? -9.659 4.041 4.593 1.00 96.12 94 GLN A N 1
ATOM 745 C CA . GLN A 1 94 ? -9.902 2.672 4.167 1.00 96.12 94 GLN A CA 1
ATOM 746 C C . GLN A 1 94 ? -8.589 1.894 4.264 1.00 96.12 94 GLN A C 1
ATOM 748 O O . GLN A 1 94 ? -7.525 2.405 3.914 1.00 96.12 94 GLN A O 1
ATOM 753 N N . LEU A 1 95 ? -8.665 0.650 4.740 1.00 96.81 95 LEU A N 1
ATOM 754 C CA . LEU A 1 95 ? -7.528 -0.268 4.749 1.00 96.81 95 LEU A CA 1
ATOM 755 C C . LEU A 1 95 ? -7.683 -1.330 3.664 1.00 96.81 95 LEU A C 1
ATOM 757 O O . LEU A 1 95 ? -8.771 -1.878 3.458 1.00 96.81 95 LEU A O 1
ATOM 761 N N . VAL A 1 96 ? -6.573 -1.638 3.006 1.00 97.56 96 VAL A N 1
ATOM 762 C CA . VAL A 1 96 ? -6.450 -2.699 2.010 1.00 97.56 96 VAL A CA 1
ATOM 763 C C . VAL A 1 96 ? -5.286 -3.580 2.427 1.00 97.56 96 VAL A C 1
ATOM 765 O O . VAL A 1 96 ? -4.205 -3.084 2.737 1.00 97.56 96 VAL A O 1
ATOM 768 N N . SER A 1 97 ? -5.505 -4.888 2.449 1.00 97.50 97 SER A N 1
ATOM 769 C CA . SER A 1 97 ? -4.437 -5.851 2.650 1.00 97.50 97 SER A CA 1
ATOM 770 C C . SER A 1 97 ? -3.904 -6.285 1.292 1.00 97.50 97 SER A C 1
ATOM 772 O O . SER A 1 97 ? -4.676 -6.667 0.409 1.00 97.50 97 SER A O 1
ATOM 774 N N . ILE A 1 98 ? -2.590 -6.199 1.116 1.00 97.44 98 ILE A N 1
ATOM 775 C CA . ILE A 1 98 ? -1.889 -6.623 -0.088 1.00 97.44 98 ILE A CA 1
ATOM 776 C C . ILE A 1 98 ? -0.893 -7.717 0.265 1.00 97.44 98 ILE A C 1
ATOM 778 O O . ILE A 1 98 ? -0.097 -7.585 1.191 1.00 97.44 98 ILE A O 1
ATOM 782 N N . THR A 1 99 ? -0.904 -8.802 -0.491 1.00 96.31 99 THR A N 1
ATOM 783 C CA . THR A 1 99 ? 0.070 -9.867 -0.340 1.00 96.31 99 THR A CA 1
ATOM 784 C C . THR A 1 99 ? 1.348 -9.517 -1.101 1.00 96.31 99 THR A C 1
ATOM 786 O O . THR A 1 99 ? 1.317 -9.247 -2.308 1.00 96.31 99 THR A O 1
ATOM 789 N N . VAL A 1 100 ? 2.484 -9.585 -0.410 1.00 95.38 100 VAL A N 1
ATOM 790 C CA . VAL A 1 100 ? 3.816 -9.244 -0.922 1.00 95.38 100 VAL A CA 1
ATOM 791 C C . VAL A 1 100 ? 4.771 -10.430 -0.713 1.00 95.38 100 VAL A C 1
ATOM 793 O O . VAL A 1 100 ? 4.694 -11.094 0.324 1.00 95.38 100 VAL A O 1
ATOM 796 N N . PRO A 1 101 ? 5.680 -10.732 -1.660 1.00 92.38 101 PRO A N 1
ATOM 797 C CA . PRO A 1 101 ? 6.740 -11.712 -1.434 1.00 92.38 101 PRO A CA 1
ATOM 798 C C . PRO A 1 101 ? 7.656 -11.324 -0.263 1.00 92.38 101 PRO A C 1
ATOM 800 O O . PRO A 1 101 ? 8.053 -10.165 -0.125 1.00 92.38 101 PRO A O 1
ATOM 803 N N . SER A 1 102 ? 8.038 -12.308 0.545 1.00 88.25 102 SER A N 1
ATOM 804 C CA . SER A 1 102 ? 8.947 -12.182 1.686 1.00 88.25 102 SER A CA 1
ATOM 805 C C . SER A 1 102 ? 9.994 -13.304 1.670 1.00 88.25 102 SER A C 1
ATOM 807 O O . SER A 1 102 ? 9.929 -14.229 0.861 1.00 88.25 102 SER A O 1
ATOM 809 N N . SER A 1 103 ? 10.980 -13.248 2.571 1.00 80.69 103 SER A N 1
ATOM 810 C CA . SER A 1 103 ? 12.005 -14.297 2.690 1.00 80.69 103 SER A CA 1
ATOM 811 C C . SER A 1 103 ? 11.449 -15.660 3.111 1.00 80.69 103 SER A C 1
ATOM 813 O O . SER A 1 103 ? 12.111 -16.668 2.898 1.00 80.69 103 SER A O 1
ATOM 815 N N . THR A 1 104 ? 10.262 -15.693 3.719 1.00 81.88 104 THR A N 1
ATOM 816 C CA . THR A 1 104 ? 9.610 -16.910 4.224 1.00 81.88 104 THR A CA 1
ATOM 817 C C . THR A 1 104 ? 8.374 -17.295 3.410 1.00 81.88 104 THR A C 1
ATOM 819 O O . THR A 1 104 ? 7.609 -18.144 3.848 1.00 81.88 104 THR A O 1
ATOM 822 N N . GLY A 1 105 ? 8.158 -16.680 2.241 1.00 87.50 105 GLY A N 1
ATOM 823 C CA . GLY A 1 105 ? 7.017 -16.961 1.372 1.00 87.50 105 GLY A CA 1
ATOM 824 C C . GLY A 1 105 ? 6.273 -15.694 0.971 1.00 87.50 105 GLY A C 1
ATOM 825 O O . GLY A 1 105 ? 6.819 -14.823 0.293 1.00 87.50 105 GLY A O 1
ATOM 826 N N . ARG A 1 106 ? 5.000 -15.604 1.348 1.00 90.44 106 ARG A N 1
ATOM 827 C CA . ARG A 1 106 ? 4.142 -14.443 1.097 1.00 90.44 106 ARG A CA 1
ATOM 828 C C . ARG A 1 106 ? 3.639 -13.905 2.430 1.00 90.44 106 ARG A C 1
ATOM 830 O O . ARG A 1 106 ? 3.411 -14.685 3.341 1.00 90.44 106 ARG A O 1
ATOM 837 N N . ARG A 1 107 ? 3.505 -12.585 2.532 1.00 92.19 107 ARG A N 1
ATOM 838 C CA . ARG A 1 107 ? 3.045 -11.879 3.735 1.00 92.19 107 ARG A CA 1
ATOM 839 C C . ARG A 1 107 ? 1.971 -10.873 3.367 1.00 92.19 107 ARG A C 1
ATOM 841 O O . ARG A 1 107 ? 2.093 -10.195 2.343 1.00 92.19 107 ARG A O 1
ATOM 848 N N . SER A 1 108 ? 0.971 -10.741 4.222 1.00 94.44 108 SER A N 1
ATOM 849 C CA . SER A 1 108 ? -0.058 -9.710 4.104 1.00 94.44 108 SER A CA 1
ATOM 850 C C . SER A 1 108 ? 0.441 -8.401 4.712 1.00 94.44 108 SER A C 1
ATOM 852 O O . SER A 1 108 ? 0.870 -8.357 5.866 1.00 94.44 108 SER A O 1
ATOM 854 N N . VAL A 1 109 ? 0.376 -7.329 3.930 1.00 95.69 109 VAL A N 1
ATOM 855 C CA . VAL A 1 109 ? 0.738 -5.964 4.315 1.00 95.69 109 VAL A CA 1
ATOM 856 C C . VAL A 1 109 ? -0.513 -5.106 4.282 1.00 95.69 109 VAL A C 1
ATOM 858 O O . VAL A 1 109 ? -1.234 -5.095 3.289 1.00 95.69 109 VAL A O 1
ATOM 861 N N . THR A 1 110 ? -0.762 -4.356 5.345 1.00 96.62 110 THR A N 1
ATOM 862 C CA . THR A 1 110 ? -1.855 -3.390 5.399 1.00 96.62 110 THR A CA 1
ATOM 863 C C . THR A 1 110 ? -1.375 -2.048 4.875 1.00 96.62 110 THR A C 1
ATOM 865 O O . THR A 1 110 ? -0.433 -1.458 5.403 1.00 96.62 110 THR A O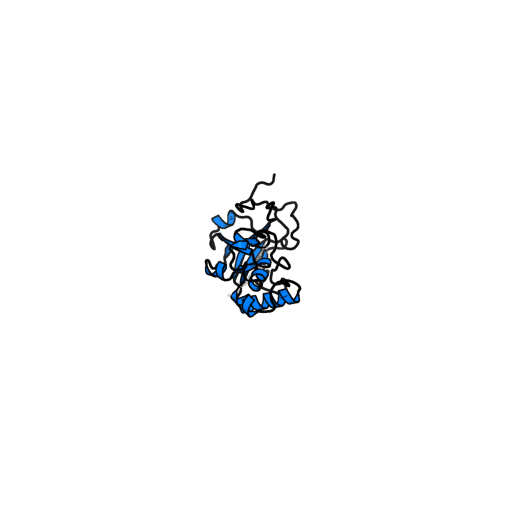 1
ATOM 868 N N . VAL A 1 111 ? -2.054 -1.562 3.842 1.00 96.12 111 VAL A N 1
ATOM 869 C CA . VAL A 1 111 ? -1.892 -0.219 3.291 1.00 96.12 111 VAL A CA 1
ATOM 870 C C . VAL A 1 111 ? -3.179 0.573 3.481 1.00 96.12 111 VAL A C 1
ATOM 872 O O . VAL A 1 111 ? -4.274 0.015 3.585 1.00 96.12 111 VAL A O 1
ATOM 875 N N . SER A 1 112 ? -3.038 1.886 3.547 1.00 94.50 112 SER A N 1
ATOM 876 C CA . SER A 1 112 ? -4.092 2.815 3.941 1.00 94.50 112 SER A CA 1
ATOM 877 C C . SER A 1 112 ? -4.192 3.955 2.937 1.00 94.50 112 SER A C 1
ATOM 879 O O . SER A 1 112 ? -3.185 4.529 2.523 1.00 94.50 112 SER A O 1
ATOM 881 N N . LEU A 1 113 ? -5.428 4.284 2.579 1.00 93.88 113 LEU A N 1
ATOM 882 C CA . LEU A 1 113 ? -5.810 5.400 1.720 1.00 93.88 113 LEU A CA 1
ATOM 883 C C . LEU A 1 113 ? -7.054 6.080 2.299 1.00 93.88 113 LEU A C 1
ATOM 885 O O . LEU A 1 113 ? -7.670 5.565 3.239 1.00 93.88 113 LEU A O 1
ATOM 889 N N . THR A 1 114 ? -7.415 7.247 1.776 1.00 92.00 114 THR A N 1
ATOM 890 C CA . THR A 1 114 ? -8.670 7.888 2.176 1.00 92.00 114 THR A CA 1
ATOM 891 C C . THR A 1 114 ? -9.863 7.089 1.656 1.00 92.00 114 THR A C 1
ATOM 893 O O . THR A 1 114 ? -9.801 6.418 0.619 1.00 92.00 114 THR A O 1
ATOM 896 N N . ARG A 1 115 ? -10.993 7.174 2.359 1.00 91.94 115 ARG A N 1
ATOM 897 C CA . ARG A 1 115 ? -12.239 6.552 1.907 1.00 91.94 115 ARG A CA 1
ATOM 898 C C . ARG A 1 115 ? -12.743 7.168 0.600 1.00 91.94 115 ARG A C 1
ATOM 900 O O . ARG A 1 115 ? -13.332 6.466 -0.215 1.00 91.94 115 ARG A O 1
ATOM 907 N N . GLU A 1 116 ? -12.464 8.450 0.379 1.00 89.44 116 GLU A N 1
ATOM 908 C CA . GLU A 1 116 ? -12.736 9.149 -0.879 1.00 89.44 116 GLU A CA 1
ATOM 909 C C . GLU A 1 116 ? -11.965 8.529 -2.055 1.00 89.44 116 GLU A C 1
ATOM 911 O O . GLU A 1 116 ? -12.584 8.120 -3.039 1.00 89.44 116 GLU A O 1
ATOM 916 N N . GLU A 1 117 ? -10.640 8.373 -1.929 1.00 89.69 117 GLU A N 1
ATOM 917 C CA . GLU A 1 117 ? -9.807 7.725 -2.952 1.00 89.69 117 GLU A CA 1
ATOM 918 C C . GLU A 1 117 ? -10.297 6.303 -3.237 1.00 89.69 117 GLU A C 1
ATOM 920 O O . GLU A 1 117 ? -10.458 5.926 -4.398 1.00 89.69 117 GLU A O 1
ATOM 925 N N . TYR A 1 118 ? -10.614 5.531 -2.194 1.00 94.56 118 TYR A N 1
ATOM 926 C CA . TYR A 1 118 ? -11.164 4.188 -2.360 1.00 94.56 118 TYR A CA 1
ATOM 927 C C . TYR A 1 118 ? -12.506 4.191 -3.105 1.00 94.56 118 TYR A C 1
ATOM 929 O O . TYR A 1 118 ? -12.694 3.408 -4.032 1.00 94.56 118 TYR A O 1
ATOM 937 N N . ASN A 1 119 ? -13.439 5.069 -2.735 1.00 93.31 119 ASN A N 1
ATOM 938 C CA . ASN A 1 119 ? -14.763 5.127 -3.355 1.00 93.31 119 ASN A CA 1
ATOM 939 C C . ASN A 1 119 ? -14.707 5.579 -4.824 1.00 93.31 119 ASN A C 1
ATOM 941 O O . ASN A 1 119 ? -15.590 5.213 -5.598 1.00 93.31 119 ASN A O 1
ATOM 945 N N . SER A 1 120 ? -13.675 6.334 -5.218 1.00 90.75 120 SER A N 1
ATOM 946 C CA . SER A 1 120 ? -13.450 6.725 -6.617 1.00 90.75 120 SER A CA 1
ATOM 947 C C . SER A 1 120 ? -13.072 5.543 -7.521 1.00 90.75 120 SER A C 1
ATOM 949 O O . SER A 1 120 ? -13.361 5.554 -8.718 1.00 90.75 120 SER A O 1
ATOM 951 N N . GLY A 1 121 ? -12.464 4.501 -6.946 1.00 91.50 121 GLY A N 1
ATOM 952 C CA . GLY A 1 121 ? -12.038 3.299 -7.656 1.00 91.50 121 GLY A CA 1
ATOM 953 C C . GLY A 1 121 ? -11.808 2.127 -6.702 1.00 91.50 121 GLY A C 1
ATOM 954 O O . GLY A 1 121 ? -10.656 1.839 -6.372 1.00 91.50 121 GLY A O 1
ATOM 955 N N . PRO A 1 122 ? -12.874 1.428 -6.264 1.00 93.56 122 PRO A N 1
ATOM 956 C CA . PRO A 1 122 ? -12.746 0.345 -5.298 1.00 93.56 122 PRO A CA 1
ATOM 957 C C . PRO A 1 122 ? -11.896 -0.812 -5.826 1.00 93.56 122 PRO A C 1
ATOM 959 O O . PRO A 1 122 ? -12.116 -1.317 -6.931 1.00 93.56 122 PRO A O 1
ATOM 962 N N . PHE A 1 123 ? -10.951 -1.278 -5.011 1.00 93.81 123 PHE A N 1
ATOM 963 C CA . PHE A 1 123 ? -10.092 -2.401 -5.376 1.00 93.81 123 PHE A CA 1
ATOM 964 C C . PHE A 1 123 ? -10.817 -3.739 -5.265 1.00 93.81 123 PHE A C 1
ATOM 966 O O . PHE A 1 123 ? -11.596 -3.978 -4.341 1.00 93.81 123 PHE A O 1
ATOM 973 N N . LYS A 1 124 ? -10.488 -4.650 -6.180 1.00 93.81 124 LYS A N 1
ATOM 974 C CA . LYS A 1 124 ? -10.944 -6.041 -6.141 1.00 93.81 124 LYS A CA 1
ATOM 975 C C . LYS A 1 124 ? -9.794 -6.962 -5.721 1.00 93.81 124 LYS A C 1
ATOM 977 O O . LYS A 1 124 ? -8.665 -6.729 -6.162 1.00 93.81 124 LYS A O 1
ATOM 982 N N . PRO A 1 125 ? -10.059 -8.021 -4.934 1.00 96.00 125 PRO A N 1
ATOM 983 C CA . PRO A 1 125 ? -9.078 -9.075 -4.694 1.00 96.00 125 PRO A CA 1
ATOM 984 C C . PRO A 1 125 ? -8.467 -9.599 -6.000 1.00 96.00 125 PRO A C 1
ATOM 986 O O . PRO A 1 125 ? -9.158 -9.729 -7.012 1.00 96.00 125 PRO A O 1
ATOM 989 N N . GLY A 1 126 ? -7.162 -9.861 -5.981 1.00 96.44 126 GLY A N 1
ATOM 990 C CA . GLY A 1 126 ? -6.377 -10.282 -7.142 1.00 96.44 126 GLY A CA 1
ATOM 991 C C . GLY A 1 126 ? -5.817 -9.141 -7.997 1.00 96.44 126 GLY A C 1
ATOM 992 O O . GLY A 1 126 ? -4.946 -9.396 -8.825 1.00 96.44 126 GLY A O 1
ATOM 993 N N . ALA A 1 127 ? -6.257 -7.892 -7.809 1.00 98.12 127 ALA A N 1
ATOM 994 C CA . ALA A 1 127 ? -5.669 -6.748 -8.505 1.00 98.12 127 ALA A CA 1
ATOM 995 C C . ALA A 1 127 ? -4.227 -6.500 -8.035 1.00 98.12 127 ALA A C 1
ATOM 997 O O . ALA A 1 127 ? -3.935 -6.600 -6.844 1.00 98.12 127 ALA A O 1
ATOM 998 N N . LEU A 1 128 ? -3.329 -6.120 -8.946 1.00 98.38 128 LEU A N 1
ATOM 999 C CA . LEU A 1 128 ? -2.000 -5.644 -8.560 1.00 98.38 128 LEU A CA 1
ATOM 1000 C C . LEU A 1 128 ? -2.076 -4.152 -8.266 1.00 98.38 128 LEU A C 1
ATOM 1002 O O . LEU A 1 128 ? -2.535 -3.380 -9.109 1.00 98.38 128 LEU A O 1
ATOM 1006 N N . VAL A 1 129 ? -1.588 -3.739 -7.103 1.00 98.31 129 VAL A N 1
ATOM 1007 C CA . VAL A 1 129 ? -1.576 -2.338 -6.682 1.00 98.31 129 VAL A CA 1
ATOM 1008 C C . VAL A 1 129 ? -0.176 -1.900 -6.278 1.00 98.31 129 VAL A C 1
ATOM 1010 O O . VAL A 1 129 ? 0.672 -2.705 -5.883 1.00 98.31 129 VAL A O 1
ATOM 1013 N N . ARG A 1 130 ? 0.046 -0.590 -6.347 1.00 97.06 130 ARG A N 1
ATOM 1014 C CA . ARG A 1 130 ? 1.148 0.087 -5.669 1.00 97.06 130 ARG A CA 1
ATOM 1015 C C . ARG A 1 130 ? 0.617 0.858 -4.472 1.00 97.06 130 ARG A C 1
ATOM 1017 O O . ARG A 1 130 ? -0.451 1.450 -4.568 1.00 97.06 130 ARG A O 1
ATOM 1024 N N . TYR A 1 131 ? 1.413 0.928 -3.421 1.00 96.69 131 TYR A N 1
ATOM 1025 C CA . TYR A 1 131 ? 1.339 1.928 -2.368 1.00 96.69 131 TYR A CA 1
ATOM 1026 C C . TYR A 1 131 ? 2.546 2.862 -2.476 1.00 96.69 131 TYR A C 1
ATOM 1028 O O . TYR A 1 131 ? 3.665 2.406 -2.727 1.00 96.69 131 TYR A O 1
ATOM 1036 N N . ALA A 1 132 ? 2.314 4.152 -2.249 1.00 92.75 132 ALA A N 1
ATOM 1037 C CA . ALA A 1 132 ? 3.332 5.186 -2.114 1.00 92.75 132 ALA A CA 1
ATOM 1038 C C . ALA A 1 132 ? 2.962 6.151 -0.972 1.00 92.75 132 ALA A C 1
ATOM 1040 O O . ALA A 1 132 ? 1.819 6.601 -0.925 1.00 92.75 132 ALA A O 1
ATOM 1041 N N . PRO A 1 133 ? 3.881 6.521 -0.066 1.00 86.75 133 PRO A N 1
ATOM 1042 C CA . PRO A 1 133 ? 3.549 7.359 1.088 1.00 86.75 133 PRO A CA 1
ATOM 1043 C C . PRO A 1 133 ? 3.150 8.784 0.710 1.00 86.75 133 PRO A C 1
ATOM 1045 O O . PRO A 1 133 ? 3.850 9.450 -0.047 1.00 86.75 133 PRO A O 1
ATOM 1048 N N . HIS A 1 134 ? 2.106 9.307 1.353 1.00 81.06 134 HIS A N 1
ATOM 1049 C CA . HIS A 1 134 ? 1.747 10.727 1.283 1.00 81.06 134 HIS A CA 1
ATOM 1050 C C . HIS A 1 134 ? 2.745 11.625 2.031 1.00 81.06 134 HIS A C 1
ATOM 1052 O O . HIS A 1 134 ? 3.087 12.718 1.577 1.00 81.06 134 HIS A O 1
ATOM 1058 N N . ALA A 1 135 ? 3.264 11.135 3.159 1.00 64.38 135 ALA A N 1
ATOM 1059 C CA . ALA A 1 135 ? 4.141 11.871 4.069 1.00 64.38 135 ALA A CA 1
ATOM 1060 C C . ALA A 1 135 ? 5.446 12.389 3.430 1.00 64.38 135 ALA A C 1
ATOM 1062 O O . ALA A 1 135 ? 5.982 13.402 3.876 1.00 64.38 135 ALA A O 1
ATOM 1063 N N . LEU A 1 136 ? 5.953 11.736 2.376 1.00 62.53 136 LEU A N 1
ATOM 1064 C CA . LEU A 1 136 ? 7.161 12.191 1.672 1.00 62.53 136 LEU A CA 1
ATOM 1065 C C . LEU A 1 136 ? 6.911 13.388 0.750 1.00 62.53 136 LEU A C 1
ATOM 1067 O O . LEU A 1 136 ? 7.854 14.051 0.326 1.00 62.53 136 LEU A O 1
ATOM 1071 N N . PHE A 1 137 ? 5.648 13.705 0.476 1.00 58.81 137 PHE A N 1
ATOM 1072 C CA . PHE A 1 137 ? 5.250 14.856 -0.318 1.00 58.81 137 PHE A CA 1
ATOM 1073 C C . PHE A 1 137 ? 4.994 16.103 0.548 1.00 58.81 137 PHE A C 1
ATOM 1075 O O . PHE A 1 137 ? 4.122 16.901 0.206 1.00 58.81 137 PHE A O 1
ATOM 1082 N N . GLY A 1 138 ? 5.695 16.277 1.676 1.00 54.50 138 GLY A N 1
ATOM 1083 C CA . GLY A 1 138 ? 5.529 17.431 2.574 1.00 54.50 138 GLY A CA 1
ATOM 1084 C C . GLY A 1 138 ? 5.456 18.765 1.815 1.00 54.50 138 GLY A C 1
ATOM 1085 O O . GLY A 1 138 ? 6.267 19.019 0.928 1.00 54.50 138 GLY A O 1
ATOM 1086 N N . ASN A 1 139 ? 4.433 19.579 2.105 1.00 56.78 139 ASN A N 1
ATOM 1087 C CA . ASN A 1 139 ? 4.085 20.805 1.366 1.00 56.78 139 ASN A CA 1
ATOM 1088 C C . ASN A 1 139 ? 4.163 20.686 -0.177 1.00 56.78 139 ASN A C 1
ATOM 1090 O O . ASN A 1 139 ? 4.538 21.624 -0.882 1.00 56.78 139 ASN A O 1
ATOM 1094 N N . SER A 1 140 ? 3.827 19.529 -0.741 1.00 65.25 140 SER A N 1
ATOM 1095 C CA . SER A 1 140 ? 3.628 19.374 -2.183 1.00 65.25 140 SER A CA 1
ATOM 1096 C C . SER A 1 140 ? 2.302 19.993 -2.620 1.00 65.25 140 SER A C 1
ATOM 1098 O O . SER A 1 140 ? 1.424 20.269 -1.803 1.00 65.25 140 SER A O 1
ATOM 1100 N N . ALA A 1 141 ? 2.116 20.160 -3.932 1.00 59.50 141 ALA A N 1
ATOM 1101 C CA . ALA A 1 141 ? 0.806 20.509 -4.478 1.00 59.50 141 ALA A CA 1
ATOM 1102 C C . ALA A 1 141 ? -0.265 19.464 -4.112 1.00 59.50 141 ALA A C 1
ATOM 1104 O O . ALA A 1 141 ? -1.389 19.841 -3.808 1.00 59.50 141 ALA A O 1
ATOM 1105 N N . ALA A 1 142 ? 0.095 18.174 -4.070 1.00 68.12 142 ALA A N 1
ATOM 1106 C CA . ALA A 1 142 ? -0.813 17.104 -3.662 1.00 68.12 142 ALA A CA 1
ATOM 1107 C C . ALA A 1 142 ? -1.261 17.258 -2.200 1.00 68.12 142 ALA A C 1
ATOM 1109 O O . ALA A 1 142 ? -2.448 17.161 -1.917 1.00 68.12 142 ALA A O 1
ATOM 1110 N N . TYR A 1 143 ? -0.334 17.577 -1.291 1.00 70.50 143 TYR A N 1
ATOM 1111 C CA . TYR A 1 143 ? -0.664 17.869 0.104 1.00 70.50 143 TYR A CA 1
ATOM 1112 C C . TYR A 1 143 ? -1.520 19.136 0.217 1.00 70.50 143 TYR A C 1
ATOM 1114 O O . TYR A 1 143 ? -2.596 19.066 0.798 1.00 70.50 143 TYR A O 1
ATOM 1122 N N . ARG A 1 144 ? -1.122 20.261 -0.401 1.00 68.62 144 ARG A N 1
ATOM 1123 C CA . ARG A 1 144 ? -1.871 21.535 -0.328 1.00 68.62 144 ARG A CA 1
ATOM 1124 C C . ARG A 1 144 ? -3.296 21.452 -0.872 1.00 68.62 144 ARG A C 1
ATOM 1126 O O . ARG A 1 144 ? -4.171 22.155 -0.380 1.00 68.62 144 ARG A O 1
ATOM 1133 N N . ASN A 1 145 ? -3.508 20.617 -1.885 1.00 66.75 145 ASN A N 1
ATOM 1134 C CA . ASN A 1 145 ? -4.811 20.410 -2.512 1.00 66.75 145 ASN A CA 1
ATOM 1135 C C . ASN A 1 145 ? -5.586 19.239 -1.893 1.00 66.75 145 ASN A C 1
ATOM 1137 O O . ASN A 1 145 ? -6.692 18.943 -2.338 1.00 66.75 145 ASN A O 1
ATOM 1141 N N . SER A 1 146 ? -5.012 18.541 -0.911 1.00 72.00 146 SER A N 1
ATOM 1142 C CA . SER A 1 146 ? -5.703 17.446 -0.241 1.00 72.00 146 SER A CA 1
ATOM 1143 C C . SER A 1 146 ? -6.827 17.984 0.641 1.00 72.00 146 SER A C 1
ATOM 1145 O O . SER A 1 146 ? -6.697 19.034 1.275 1.00 72.00 146 SER A O 1
ATOM 1147 N N . ILE A 1 147 ? -7.889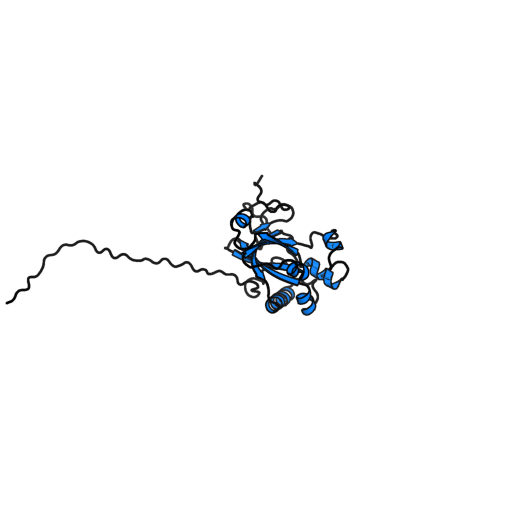 17.191 0.788 1.00 71.31 147 ILE A N 1
ATOM 1148 C CA . ILE A 1 147 ? -8.972 17.444 1.750 1.00 71.31 147 ILE A CA 1
ATOM 1149 C C . ILE A 1 147 ? -8.476 17.512 3.211 1.00 71.31 147 ILE A C 1
ATOM 1151 O O . ILE A 1 147 ? -9.207 17.944 4.101 1.00 71.31 147 ILE A O 1
ATOM 1155 N N . THR A 1 148 ? -7.229 17.098 3.468 1.00 70.75 148 THR A N 1
ATOM 1156 C CA . THR A 1 148 ? -6.614 17.094 4.800 1.00 70.75 148 THR A CA 1
ATOM 1157 C C . THR A 1 148 ? -5.931 18.403 5.187 1.00 70.75 148 THR A C 1
ATOM 1159 O O . THR A 1 148 ? -5.787 18.661 6.373 1.00 70.75 148 THR A O 1
ATOM 1162 N N . HIS A 1 149 ? -5.519 19.247 4.234 1.00 69.50 149 HIS A N 1
ATOM 1163 C CA . HIS A 1 149 ? -4.599 20.363 4.510 1.00 69.50 149 HIS A CA 1
ATOM 1164 C C . HIS A 1 149 ? -5.183 21.493 5.371 1.00 69.50 149 HIS A C 1
ATOM 1166 O O . HIS A 1 149 ? -4.442 22.187 6.059 1.00 69.50 149 HIS A O 1
ATOM 1172 N N . GLN A 1 150 ? -6.498 21.704 5.323 1.00 75.88 150 GLN A N 1
ATOM 1173 C CA . GLN A 1 150 ? -7.162 22.831 5.994 1.00 75.88 150 GLN A CA 1
ATOM 1174 C C . GLN A 1 150 ? -7.883 22.434 7.289 1.00 75.88 150 GLN A C 1
ATOM 1176 O O . GLN A 1 150 ? -8.490 23.278 7.944 1.00 75.88 150 GLN A O 1
ATOM 1181 N N . ASP A 1 151 ? -7.823 21.158 7.658 1.00 80.88 151 ASP A N 1
ATOM 1182 C CA . ASP A 1 151 ? -8.484 20.605 8.832 1.00 80.88 151 ASP A CA 1
ATOM 1183 C C . ASP A 1 151 ? -7.420 19.883 9.672 1.00 80.88 151 ASP A C 1
ATOM 1185 O O . ASP A 1 151 ? -6.974 18.804 9.278 1.00 80.88 151 ASP A O 1
ATOM 1189 N N . PRO A 1 152 ? -6.999 20.446 10.821 1.00 77.56 152 PRO A N 1
ATOM 1190 C CA . PRO A 1 152 ? -5.934 19.871 11.645 1.00 77.56 152 PRO A CA 1
ATOM 1191 C C . PRO A 1 152 ? -6.200 18.425 12.083 1.00 77.56 152 PRO A C 1
ATOM 1193 O O . PRO A 1 152 ? -5.266 17.644 12.274 1.00 77.56 152 PRO A O 1
ATOM 1196 N N . VAL A 1 153 ? -7.476 18.048 12.235 1.00 79.88 153 VAL A N 1
ATOM 1197 C CA . VAL A 1 153 ? -7.867 16.676 12.568 1.00 79.88 153 VAL A CA 1
ATOM 1198 C C . VAL A 1 153 ? -7.638 15.780 11.358 1.00 79.88 153 VAL A C 1
ATOM 1200 O O . VAL A 1 153 ? -7.029 14.725 11.500 1.00 79.88 153 VAL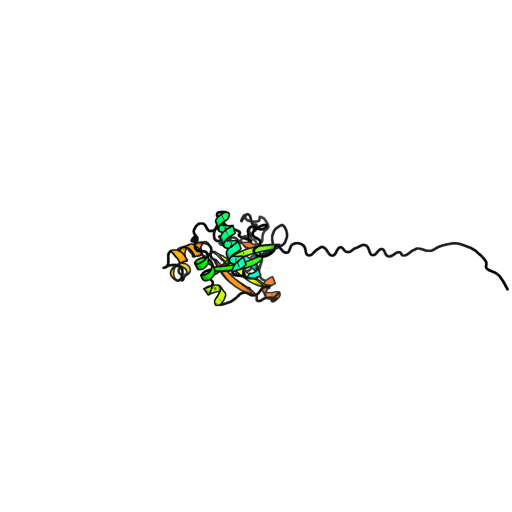 A O 1
ATOM 1203 N N . LYS A 1 154 ? -8.036 16.196 10.154 1.00 80.25 154 LYS A N 1
ATOM 1204 C CA . LYS A 1 154 ? -7.792 15.414 8.929 1.00 80.25 154 LYS A CA 1
ATOM 1205 C C . LYS A 1 154 ? -6.315 15.360 8.543 1.00 80.25 154 LYS A C 1
ATOM 1207 O O . LYS A 1 154 ? -5.848 14.328 8.068 1.00 80.25 154 LYS A O 1
ATOM 1212 N N . GLU A 1 155 ? -5.564 16.427 8.797 1.00 82.75 155 GLU A N 1
ATOM 1213 C CA . GLU A 1 155 ? -4.120 16.494 8.557 1.00 82.75 155 GLU A CA 1
ATOM 1214 C C . GLU A 1 155 ? -3.363 15.411 9.330 1.00 82.75 155 GLU A C 1
ATOM 1216 O O . GLU A 1 155 ? -2.414 14.817 8.820 1.00 82.75 155 GLU A O 1
ATOM 1221 N N . SER A 1 156 ? -3.808 15.086 10.544 1.00 84.69 156 SER A N 1
ATOM 1222 C CA . SER A 1 156 ? -3.192 14.024 11.340 1.00 84.69 156 SER A CA 1
ATOM 1223 C C . SER A 1 156 ? -3.191 12.658 10.633 1.00 84.69 156 SER A C 1
ATOM 1225 O O . SER A 1 156 ? -2.230 11.896 10.760 1.00 84.69 156 SER A O 1
ATOM 1227 N N . TYR A 1 157 ? -4.222 12.378 9.827 1.00 87.12 157 TYR A N 1
ATOM 1228 C CA . TYR A 1 157 ? -4.339 11.144 9.060 1.00 87.12 157 TYR A CA 1
ATOM 1229 C C . TYR A 1 157 ? -3.400 11.126 7.851 1.00 87.12 157 TYR A C 1
ATOM 1231 O O . TYR A 1 157 ? -2.976 10.052 7.435 1.00 87.12 157 TYR A O 1
ATOM 1239 N N . TRP A 1 158 ? -3.000 12.284 7.311 1.00 84.69 158 TRP A N 1
ATOM 1240 C CA . TRP A 1 158 ? -2.072 12.368 6.172 1.00 84.69 158 TRP A CA 1
ATOM 1241 C C . TRP A 1 158 ? -0.777 11.575 6.407 1.00 84.69 158 TRP A C 1
ATOM 1243 O O . TRP A 1 158 ? -0.233 10.952 5.495 1.00 84.69 158 TRP A O 1
ATOM 1253 N N . TRP A 1 159 ? -0.309 11.547 7.656 1.00 84.94 159 TRP A N 1
ATOM 1254 C CA . TRP A 1 159 ? 0.925 10.877 8.065 1.00 84.94 159 TRP A CA 1
ATOM 1255 C C . TRP A 1 159 ? 0.840 9.352 8.092 1.00 84.94 159 TRP A C 1
ATOM 1257 O O . TRP A 1 159 ? 1.882 8.698 8.073 1.00 84.94 159 TRP A O 1
ATOM 1267 N N . VAL A 1 160 ? -0.372 8.796 8.111 1.00 88.88 160 VAL A N 1
ATOM 1268 C CA . VAL A 1 160 ? -0.632 7.347 8.099 1.00 88.88 160 VAL A CA 1
ATOM 1269 C C . VAL A 1 160 ? -1.257 6.876 6.795 1.00 88.88 160 VAL A C 1
ATOM 1271 O O . VAL A 1 160 ? -1.609 5.708 6.677 1.00 88.88 160 VAL A O 1
ATOM 1274 N N . LEU A 1 161 ? -1.416 7.772 5.821 1.00 90.50 161 LEU A N 1
ATOM 1275 C CA . LEU A 1 161 ? -1.988 7.492 4.513 1.00 90.50 161 LEU A CA 1
ATOM 1276 C C . LEU A 1 161 ? -0.917 7.408 3.422 1.00 90.50 161 LEU A C 1
ATOM 1278 O O . LEU A 1 161 ? 0.199 7.932 3.537 1.00 90.50 161 LEU A O 1
ATOM 1282 N N . GLY A 1 162 ? -1.277 6.748 2.331 1.00 90.75 162 GLY A N 1
ATOM 1283 C CA . GLY A 1 162 ? -0.540 6.797 1.083 1.00 90.75 162 GLY A CA 1
ATOM 1284 C C . GLY A 1 162 ? -1.455 6.655 -0.122 1.00 90.75 162 GLY A C 1
ATOM 1285 O O . GLY A 1 162 ? -2.624 6.293 -0.014 1.00 90.75 162 GLY A O 1
ATOM 1286 N N . CYS A 1 163 ? -0.881 6.917 -1.287 1.00 90.38 163 CYS A N 1
ATOM 1287 C CA . CYS A 1 163 ? -1.537 6.735 -2.560 1.00 90.38 163 CYS A CA 1
ATOM 1288 C C . CYS A 1 163 ? -1.501 5.245 -2.891 1.00 90.38 163 CYS A C 1
ATOM 1290 O O . CYS A 1 163 ? -0.430 4.685 -3.159 1.00 90.38 163 CYS A O 1
ATOM 1292 N N . VAL A 1 164 ? -2.669 4.607 -2.866 1.00 95.38 164 VAL A N 1
ATOM 1293 C CA . VAL A 1 164 ? -2.844 3.239 -3.352 1.00 95.38 164 VAL A CA 1
ATOM 1294 C C . VAL A 1 164 ? -3.454 3.311 -4.744 1.00 95.38 164 VAL A C 1
ATOM 1296 O O . VAL A 1 164 ? -4.522 3.885 -4.921 1.00 95.38 164 VAL A O 1
ATOM 1299 N N . ALA A 1 165 ? -2.777 2.754 -5.746 1.00 95.00 165 ALA A N 1
ATOM 1300 C CA . ALA A 1 165 ? -3.249 2.787 -7.128 1.00 95.00 165 ALA A CA 1
ATOM 1301 C C . ALA A 1 165 ? -3.173 1.403 -7.769 1.00 95.00 165 ALA A C 1
ATOM 1303 O O . ALA A 1 165 ? -2.167 0.701 -7.635 1.00 95.00 165 ALA A O 1
ATOM 1304 N N . GLN A 1 166 ? -4.224 1.033 -8.498 1.00 97.31 166 GLN A N 1
ATOM 1305 C CA . GLN A 1 166 ? -4.251 -0.201 -9.273 1.00 97.31 166 GLN A CA 1
ATOM 1306 C C . GLN A 1 166 ? -3.337 -0.083 -10.495 1.00 97.31 166 GLN A C 1
ATOM 1308 O O . GLN A 1 166 ? -3.435 0.863 -11.271 1.00 97.31 166 GLN A O 1
ATOM 1313 N N . LEU A 1 167 ? -2.455 -1.066 -10.651 1.00 97.19 167 LEU A N 1
ATOM 1314 C CA . LEU A 1 167 ? -1.570 -1.232 -11.802 1.00 97.19 167 LEU A CA 1
ATOM 1315 C C . LEU A 1 167 ? -2.165 -2.198 -12.822 1.00 97.19 167 LEU A C 1
ATOM 1317 O O . LEU A 1 167 ? -2.132 -1.927 -14.017 1.00 97.19 167 LEU A O 1
ATOM 1321 N N . CYS A 1 168 ? -2.722 -3.309 -12.338 1.00 98.19 168 CYS A N 1
ATOM 1322 C CA . CYS A 1 168 ? -3.296 -4.362 -13.168 1.00 98.19 168 CYS A CA 1
ATOM 1323 C C . CYS A 1 168 ? -4.649 -4.795 -12.610 1.00 98.19 168 CYS A C 1
ATOM 1325 O O . CYS A 1 168 ? -4.843 -4.838 -11.391 1.00 98.19 168 CYS A O 1
ATOM 1327 N N . ALA A 1 169 ? -5.570 -5.141 -13.507 1.00 97.31 169 ALA A N 1
ATOM 1328 C CA . ALA A 1 169 ? -6.824 -5.776 -13.129 1.00 97.31 169 ALA A CA 1
ATOM 1329 C C . ALA A 1 169 ? -6.569 -7.174 -12.528 1.00 97.31 169 ALA A C 1
ATOM 1331 O O . ALA A 1 169 ? -5.523 -7.776 -12.792 1.00 97.31 169 ALA A O 1
ATOM 1332 N N . PRO A 1 170 ? -7.509 -7.714 -11.732 1.00 96.88 170 PRO A N 1
ATOM 1333 C CA . PRO A 1 170 ? -7.440 -9.107 -11.311 1.00 96.88 170 PRO A CA 1
ATOM 1334 C C . PRO A 1 170 ? -7.301 -10.043 -12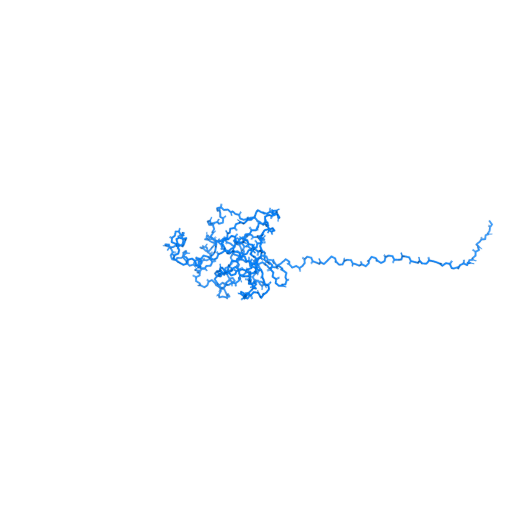.516 1.00 96.88 170 PRO A C 1
ATOM 1336 O O . PRO A 1 170 ? -7.982 -9.838 -13.518 1.00 96.88 170 PRO A O 1
ATOM 1339 N N . GLN A 1 171 ? -6.458 -11.073 -12.392 1.00 94.06 171 GLN A N 1
ATOM 1340 C CA . GLN A 1 171 ? -6.237 -12.120 -13.409 1.00 94.06 171 GLN A CA 1
ATOM 1341 C C . GLN A 1 171 ? -5.601 -11.641 -14.729 1.00 94.06 171 GLN A C 1
ATOM 1343 O O . GLN A 1 171 ? -5.464 -12.426 -15.664 1.00 94.06 171 GLN A O 1
ATOM 1348 N N . ASP A 1 172 ? -5.167 -10.380 -14.825 1.00 97.31 172 ASP A N 1
ATOM 1349 C CA . ASP A 1 172 ? -4.340 -9.916 -15.943 1.00 97.31 172 ASP A CA 1
ATOM 1350 C C . ASP A 1 172 ? -2.877 -10.334 -15.722 1.00 97.31 172 ASP A C 1
ATOM 1352 O O . ASP A 1 172 ? -2.010 -9.527 -15.372 1.00 97.31 172 ASP A O 1
ATOM 1356 N N . ASP A 1 173 ? -2.609 -11.630 -15.884 1.00 95.75 173 ASP A N 1
ATOM 1357 C CA . ASP A 1 173 ? -1.301 -12.235 -15.608 1.00 95.75 173 ASP A CA 1
ATOM 1358 C C . ASP A 1 173 ? -0.184 -11.621 -16.464 1.00 95.75 173 ASP A C 1
ATOM 1360 O O . ASP A 1 173 ? 0.956 -11.489 -16.010 1.00 95.75 173 ASP A O 1
ATOM 1364 N N . GLN A 1 174 ? -0.515 -11.184 -17.684 1.00 97.31 174 GLN A N 1
ATOM 1365 C CA . GLN A 1 174 ? 0.428 -10.509 -18.573 1.00 97.31 174 GLN A CA 1
ATOM 1366 C C . GLN A 1 174 ? 0.833 -9.143 -18.021 1.00 97.31 174 GLN A C 1
ATOM 1368 O O . GLN A 1 174 ? 2.022 -8.821 -18.004 1.00 97.31 174 GLN A O 1
ATOM 1373 N N . CYS A 1 175 ? -0.123 -8.343 -17.541 1.00 98.00 175 CYS A N 1
ATOM 1374 C CA . CYS A 1 175 ? 0.185 -7.091 -16.863 1.00 98.00 175 CYS A CA 1
ATOM 1375 C C . CYS A 1 175 ? 0.976 -7.343 -15.576 1.00 98.00 175 CYS A C 1
ATOM 1377 O O . CYS A 1 175 ? 2.016 -6.717 -15.365 1.00 98.00 175 CYS A O 1
ATOM 1379 N N . ILE A 1 176 ? 0.531 -8.290 -14.743 1.00 96.69 176 ILE A N 1
ATOM 1380 C CA . ILE A 1 176 ? 1.145 -8.587 -13.441 1.00 96.69 176 ILE A CA 1
ATOM 1381 C C . ILE A 1 176 ? 2.616 -8.983 -13.606 1.00 96.69 176 ILE A C 1
ATOM 1383 O O . ILE A 1 176 ? 3.468 -8.484 -12.869 1.00 96.69 176 ILE A O 1
ATOM 1387 N N . ALA A 1 177 ? 2.935 -9.809 -14.606 1.00 95.75 177 ALA A N 1
ATOM 1388 C CA . ALA A 1 177 ? 4.295 -10.270 -14.882 1.00 95.75 177 ALA A CA 1
ATOM 1389 C C . ALA A 1 177 ? 5.281 -9.142 -15.248 1.00 95.75 177 ALA A C 1
ATOM 1391 O O . ALA A 1 177 ? 6.495 -9.329 -15.145 1.00 95.75 177 ALA A O 1
ATOM 1392 N N . ARG A 1 178 ? 4.794 -7.959 -15.653 1.00 96.12 178 ARG A N 1
ATOM 1393 C CA . ARG A 1 178 ? 5.647 -6.801 -15.983 1.00 96.12 178 ARG A CA 1
ATOM 1394 C C . ARG A 1 178 ? 6.232 -6.122 -14.750 1.00 96.12 178 ARG A C 1
ATOM 1396 O O . ARG A 1 178 ? 7.239 -5.424 -14.871 1.00 96.12 178 ARG A O 1
ATOM 1403 N N . TYR A 1 179 ? 5.614 -6.296 -13.586 1.00 97.19 179 TYR A N 1
ATO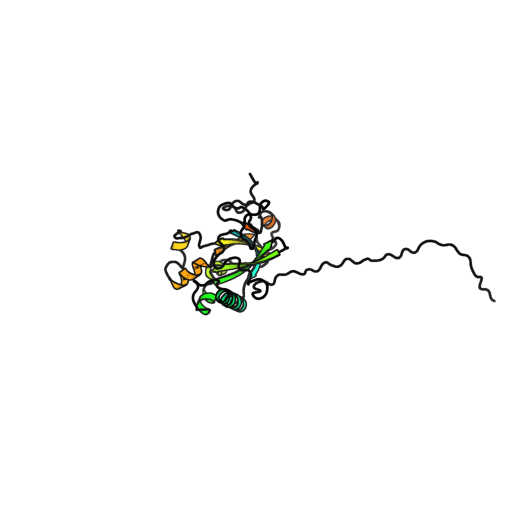M 1404 C CA . TYR A 1 179 ? 5.989 -5.606 -12.358 1.00 97.19 179 TYR A CA 1
ATOM 1405 C C . TYR A 1 179 ? 6.713 -6.543 -11.394 1.00 97.19 179 TYR A C 1
ATOM 1407 O O . TYR A 1 179 ? 6.374 -7.715 -11.244 1.00 97.19 179 TYR A O 1
ATOM 1415 N N . ARG A 1 180 ? 7.702 -6.006 -10.672 1.00 96.19 180 ARG A N 1
ATOM 1416 C CA . ARG A 1 180 ? 8.275 -6.701 -9.513 1.00 96.19 180 ARG A CA 1
ATOM 1417 C C . ARG A 1 180 ? 7.444 -6.371 -8.276 1.00 96.19 180 ARG A C 1
ATOM 1419 O O . ARG A 1 180 ? 7.283 -5.204 -7.937 1.00 96.19 180 ARG A O 1
ATOM 1426 N N . GLN A 1 181 ? 6.964 -7.403 -7.589 1.00 97.12 181 GLN A N 1
ATOM 1427 C CA . GLN A 1 181 ? 6.322 -7.275 -6.279 1.00 97.12 181 GLN A CA 1
ATOM 1428 C C . GLN A 1 181 ? 7.385 -7.182 -5.176 1.00 97.12 181 GLN A C 1
ATOM 1430 O O . GLN A 1 181 ? 8.449 -7.795 -5.285 1.00 97.12 181 GLN A O 1
ATOM 1435 N N . GLY A 1 182 ? 7.104 -6.431 -4.114 1.00 97.19 182 GLY A N 1
ATOM 1436 C CA . GLY A 1 182 ? 8.045 -6.211 -3.016 1.00 97.19 182 GLY A CA 1
ATOM 1437 C C . GLY A 1 182 ? 7.903 -4.841 -2.357 1.00 97.19 182 GLY A C 1
ATOM 1438 O O . GLY A 1 182 ? 7.033 -4.046 -2.710 1.00 97.19 182 GLY A O 1
ATOM 1439 N N . ARG A 1 183 ? 8.807 -4.564 -1.415 1.00 97.50 183 ARG A N 1
ATOM 1440 C CA . ARG A 1 183 ? 9.054 -3.234 -0.848 1.00 97.50 183 ARG A CA 1
ATOM 1441 C C . ARG A 1 183 ? 10.284 -2.638 -1.527 1.00 97.50 183 ARG A C 1
ATOM 1443 O O . ARG A 1 183 ? 11.302 -3.318 -1.646 1.00 97.50 183 ARG A O 1
ATOM 1450 N N . PHE A 1 184 ? 10.208 -1.388 -1.962 1.00 96.81 184 PHE A N 1
ATOM 1451 C CA . PHE A 1 184 ? 11.270 -0.715 -2.705 1.00 96.81 184 PHE A CA 1
ATOM 1452 C C . PHE A 1 184 ? 11.500 0.680 -2.152 1.00 96.81 184 PHE A C 1
ATOM 1454 O O . PHE A 1 184 ? 10.555 1.417 -1.881 1.00 96.81 184 PHE A O 1
ATOM 1461 N N . ASN A 1 185 ? 12.765 1.061 -2.037 1.00 94.94 185 ASN A N 1
ATOM 1462 C CA . ASN A 1 185 ? 13.122 2.406 -1.631 1.00 94.94 185 ASN A CA 1
ATOM 1463 C C . ASN A 1 185 ? 12.541 3.431 -2.615 1.00 94.94 185 ASN A C 1
ATOM 1465 O O . ASN A 1 185 ? 12.775 3.331 -3.820 1.00 94.94 185 ASN A O 1
ATOM 1469 N N . TRP A 1 186 ? 11.839 4.438 -2.097 1.00 92.12 186 TRP A N 1
ATOM 1470 C CA . TRP A 1 186 ? 11.167 5.457 -2.909 1.00 92.12 186 TRP A CA 1
ATOM 1471 C C . TRP A 1 186 ? 12.106 6.208 -3.867 1.00 92.12 186 TRP A C 1
ATOM 1473 O O . TRP A 1 186 ? 11.732 6.510 -4.994 1.00 92.12 186 TRP A O 1
ATOM 1483 N N . HIS A 1 187 ? 13.340 6.495 -3.450 1.00 90.62 187 HIS A N 1
ATOM 1484 C CA . HIS A 1 187 ? 14.261 7.318 -4.240 1.00 90.62 187 HIS A CA 1
ATOM 1485 C C . HIS A 1 187 ? 15.091 6.507 -5.233 1.00 90.62 187 HIS A C 1
ATOM 1487 O O . HIS A 1 187 ? 15.336 6.944 -6.355 1.00 90.62 187 HIS A O 1
ATOM 1493 N N . THR A 1 188 ? 15.557 5.333 -4.814 1.00 93.75 188 THR A N 1
ATOM 1494 C CA . THR A 1 188 ? 16.507 4.528 -5.598 1.00 93.75 188 THR A CA 1
ATOM 1495 C C . THR A 1 188 ? 15.844 3.374 -6.341 1.00 93.75 188 THR A C 1
ATOM 1497 O O . THR A 1 188 ? 16.433 2.833 -7.273 1.00 93.75 188 THR A O 1
ATOM 1500 N N . GLY A 1 189 ? 14.642 2.968 -5.920 1.00 94.81 189 GLY A N 1
ATOM 1501 C CA . GLY A 1 189 ? 13.948 1.787 -6.429 1.00 94.81 189 GLY A CA 1
ATOM 1502 C C . GLY A 1 189 ? 14.612 0.465 -6.044 1.00 94.81 189 GLY A C 1
ATOM 1503 O O . GLY A 1 189 ? 14.211 -0.586 -6.542 1.00 94.81 189 GLY A O 1
ATOM 1504 N N . ALA A 1 190 ? 15.630 0.491 -5.177 1.00 96.81 190 ALA A N 1
ATOM 1505 C CA . ALA A 1 190 ? 16.282 -0.711 -4.682 1.00 96.81 190 ALA A CA 1
ATOM 1506 C C . ALA A 1 190 ? 15.320 -1.514 -3.800 1.00 96.81 190 ALA A C 1
ATOM 1508 O O . ALA A 1 190 ? 14.657 -0.956 -2.922 1.00 96.81 190 ALA A O 1
ATOM 1509 N N . GLN A 1 191 ? 15.253 -2.827 -4.021 1.00 96.88 191 GLN A N 1
ATOM 1510 C CA . GLN A 1 191 ? 14.419 -3.706 -3.214 1.00 96.88 191 GLN A CA 1
ATOM 1511 C C . GLN A 1 191 ? 14.927 -3.773 -1.772 1.00 96.88 191 GLN A C 1
ATOM 1513 O O . GLN A 1 191 ? 16.124 -3.928 -1.504 1.00 96.88 191 GLN A O 1
ATOM 1518 N N . LEU A 1 192 ? 13.982 -3.682 -0.848 1.00 96.44 192 LEU A N 1
ATOM 1519 C CA . LEU A 1 192 ? 14.193 -3.726 0.585 1.00 96.44 192 LEU A CA 1
ATOM 1520 C C . LEU A 1 192 ? 13.656 -5.042 1.147 1.00 96.44 192 LEU A C 1
ATOM 1522 O O . LEU A 1 192 ? 12.691 -5.613 0.636 1.00 96.44 192 LEU A O 1
ATOM 1526 N N . GLN A 1 193 ? 14.256 -5.499 2.241 1.00 94.75 193 GLN A N 1
ATOM 1527 C CA . GLN A 1 193 ? 13.656 -6.524 3.084 1.00 94.75 193 GLN A CA 1
ATOM 1528 C C . GLN A 1 193 ? 12.308 -6.006 3.590 1.00 94.75 193 GLN A C 1
ATOM 1530 O O . GLN A 1 193 ? 12.245 -4.889 4.107 1.00 94.75 193 GLN A O 1
ATOM 1535 N N . LEU A 1 194 ? 11.254 -6.815 3.451 1.00 93.50 194 LEU A N 1
ATOM 1536 C CA . LEU A 1 194 ? 9.877 -6.388 3.714 1.00 93.50 194 LEU A CA 1
ATOM 1537 C C . LEU A 1 194 ? 9.720 -5.762 5.108 1.00 93.50 194 LEU A C 1
ATOM 1539 O O . LEU A 1 194 ? 9.281 -4.620 5.214 1.00 93.50 194 LEU A O 1
ATOM 1543 N N . GLU A 1 195 ? 10.183 -6.461 6.144 1.00 89.38 195 GLU A N 1
ATOM 1544 C CA . GLU A 1 195 ? 10.056 -6.032 7.543 1.00 89.38 195 GLU A CA 1
ATOM 1545 C C . GLU A 1 195 ? 11.113 -5.005 7.940 1.00 89.38 195 GLU A C 1
ATOM 1547 O O . GLU A 1 195 ? 10.806 -3.932 8.450 1.00 89.38 195 GLU A O 1
ATOM 1552 N N . ALA A 1 196 ? 12.385 -5.328 7.690 1.00 89.88 196 ALA A N 1
ATOM 1553 C CA . ALA A 1 196 ? 13.499 -4.545 8.209 1.00 89.88 196 ALA A CA 1
ATOM 1554 C C . ALA A 1 196 ? 13.729 -3.231 7.445 1.00 89.88 196 ALA A C 1
ATOM 1556 O O . ALA A 1 196 ? 14.500 -2.395 7.911 1.00 89.88 196 ALA A O 1
ATOM 1557 N N . GLY A 1 197 ? 13.154 -3.074 6.245 1.00 91.62 197 GLY A N 1
ATOM 1558 C CA . GLY A 1 197 ? 13.378 -1.909 5.382 1.00 91.62 197 GLY A CA 1
ATOM 1559 C C . GLY A 1 197 ? 14.828 -1.754 4.903 1.00 91.62 197 GLY A C 1
ATOM 1560 O O . GLY A 1 197 ? 15.196 -0.715 4.366 1.00 91.62 197 GLY A O 1
ATOM 1561 N N . LYS A 1 198 ? 15.677 -2.770 5.098 1.00 94.62 198 LYS A N 1
ATOM 1562 C CA . LYS A 1 198 ? 17.090 -2.748 4.697 1.00 94.62 198 LYS A CA 1
ATOM 1563 C C . LYS A 1 198 ? 17.240 -3.148 3.239 1.00 94.62 198 LYS A C 1
ATOM 1565 O O . LYS A 1 198 ? 16.628 -4.125 2.809 1.00 94.62 198 LYS A O 1
ATOM 1570 N N . THR A 1 199 ? 18.103 -2.454 2.504 1.00 94.75 199 THR A N 1
ATOM 1571 C CA . THR A 1 199 ? 18.427 -2.802 1.116 1.00 94.75 199 THR A CA 1
ATOM 1572 C C . THR A 1 199 ? 18.914 -4.241 1.011 1.00 94.75 199 THR A C 1
ATOM 1574 O O . THR A 1 199 ? 19.803 -4.666 1.748 1.00 94.75 199 THR A O 1
ATOM 1577 N N . MET A 1 200 ? 18.338 -4.996 0.079 1.00 93.62 200 MET A N 1
ATOM 1578 C CA . MET A 1 200 ? 18.750 -6.367 -0.200 1.00 93.62 200 MET A CA 1
ATOM 1579 C C . MET A 1 200 ? 19.974 -6.368 -1.130 1.00 93.62 200 MET A C 1
ATOM 1581 O O . MET A 1 200 ? 19.851 -5.907 -2.270 1.00 93.62 200 MET A O 1
ATOM 1585 N N . PRO A 1 201 ? 21.126 -6.947 -0.730 1.00 87.81 201 PRO A N 1
ATOM 1586 C CA . PRO A 1 201 ? 22.335 -6.978 -1.564 1.00 87.81 201 PRO A CA 1
ATOM 1587 C C . PRO A 1 201 ? 22.098 -7.554 -2.970 1.00 87.81 201 PRO A C 1
ATOM 1589 O O . PRO A 1 201 ? 22.624 -7.047 -3.961 1.00 87.81 201 PRO A O 1
ATOM 1592 N N . HIS A 1 202 ? 21.204 -8.541 -3.087 1.00 87.06 202 HIS A N 1
ATOM 1593 C CA . HIS A 1 202 ? 20.829 -9.195 -4.348 1.00 87.06 202 HIS A CA 1
ATOM 1594 C C . HIS A 1 202 ? 19.364 -8.966 -4.773 1.00 87.06 202 HIS A C 1
ATOM 1596 O O . HIS A 1 202 ? 18.865 -9.660 -5.650 1.00 87.06 202 HIS A O 1
ATOM 1602 N N . GLY A 1 203 ? 18.667 -7.986 -4.182 1.00 90.75 203 GLY A N 1
ATOM 1603 C CA . GLY A 1 203 ? 17.280 -7.661 -4.542 1.00 90.75 203 GLY A CA 1
ATOM 1604 C C . GLY A 1 203 ? 17.109 -6.953 -5.895 1.00 90.75 203 GLY A C 1
ATOM 1605 O O . GLY A 1 203 ? 18.013 -6.303 -6.413 1.00 90.75 203 GLY A O 1
ATOM 1606 N N . GLY A 1 204 ? 15.927 -7.032 -6.491 1.00 93.56 204 GLY A N 1
ATOM 1607 C CA . GLY A 1 204 ? 15.610 -6.311 -7.721 1.00 93.56 204 GLY A CA 1
ATOM 1608 C C . GLY A 1 204 ? 15.750 -4.788 -7.594 1.00 93.56 204 GLY A C 1
ATOM 1609 O O . GLY A 1 204 ? 15.840 -4.226 -6.503 1.00 93.56 204 GLY A O 1
ATOM 1610 N N . VAL A 1 205 ? 15.752 -4.114 -8.740 1.00 96.25 205 VAL A N 1
ATOM 1611 C CA . VAL A 1 205 ? 15.636 -2.655 -8.821 1.00 96.25 205 VAL A CA 1
ATOM 1612 C C . VAL A 1 205 ? 14.468 -2.332 -9.744 1.00 96.25 205 VAL A C 1
ATOM 1614 O O . VAL A 1 205 ? 14.308 -2.969 -10.793 1.00 96.25 205 VAL A O 1
ATOM 1617 N N . ILE A 1 206 ? 13.651 -1.366 -9.343 1.00 96.94 206 ILE A N 1
ATOM 1618 C CA . ILE A 1 206 ? 12.613 -0.767 -10.182 1.00 96.94 206 ILE A CA 1
ATOM 1619 C C . ILE A 1 206 ? 12.962 0.690 -10.484 1.00 96.94 206 ILE A C 1
ATOM 1621 O O . ILE A 1 206 ? 13.759 1.318 -9.796 1.00 96.94 206 ILE A O 1
ATOM 1625 N N . ASP A 1 207 ? 12.366 1.236 -11.529 1.00 95.44 207 ASP A N 1
ATOM 1626 C CA . ASP A 1 207 ? 12.247 2.675 -11.710 1.00 95.44 207 ASP A CA 1
ATOM 1627 C C . ASP A 1 207 ? 11.162 3.206 -10.756 1.00 95.44 207 ASP A C 1
ATOM 1629 O O . ASP A 1 207 ? 10.021 2.781 -10.889 1.00 95.44 207 ASP A O 1
ATOM 1633 N N . PRO A 1 208 ? 11.437 4.120 -9.812 1.00 91.88 208 PRO A N 1
ATOM 1634 C CA . PRO A 1 208 ? 10.392 4.614 -8.910 1.00 91.88 208 PRO A CA 1
ATOM 1635 C C . PRO A 1 208 ? 9.253 5.379 -9.599 1.00 91.88 208 PRO A C 1
ATOM 1637 O O . PRO A 1 208 ? 8.150 5.447 -9.062 1.00 91.88 208 PRO A O 1
ATOM 1640 N N . ASN A 1 209 ? 9.495 5.934 -10.791 1.00 89.44 209 ASN A N 1
ATOM 1641 C CA . ASN A 1 209 ? 8.496 6.700 -11.532 1.00 89.44 209 ASN A CA 1
ATOM 1642 C C . ASN A 1 209 ? 7.596 5.785 -12.367 1.00 89.44 209 ASN A C 1
ATOM 1644 O O . ASN A 1 209 ? 6.378 5.947 -12.364 1.00 89.44 209 ASN A O 1
ATOM 1648 N N . THR A 1 210 ? 8.188 4.822 -13.083 1.00 93.75 210 THR A N 1
ATOM 1649 C CA . THR A 1 210 ? 7.430 3.907 -13.964 1.00 93.75 210 THR A CA 1
ATOM 1650 C C . THR A 1 210 ? 7.041 2.595 -13.288 1.00 93.75 210 THR A C 1
ATOM 1652 O O . THR A 1 210 ? 6.156 1.893 -13.770 1.00 93.75 210 THR A O 1
ATOM 1655 N N . LEU A 1 211 ? 7.690 2.266 -12.167 1.00 95.81 211 LEU A N 1
ATOM 1656 C CA . LEU A 1 211 ? 7.573 1.025 -11.385 1.00 95.81 211 LEU A CA 1
ATOM 1657 C C . LEU A 1 211 ? 8.025 -0.231 -12.127 1.00 95.81 211 LEU A C 1
ATOM 1659 O O . LEU A 1 211 ? 7.915 -1.345 -11.611 1.00 95.81 211 LEU A O 1
ATOM 1663 N N . LEU A 1 212 ? 8.552 -0.057 -13.336 1.00 96.56 212 LEU A N 1
ATOM 1664 C CA . LEU A 1 212 ? 9.039 -1.152 -14.146 1.00 96.56 212 LEU A CA 1
ATOM 1665 C C . LEU A 1 212 ? 10.440 -1.573 -13.689 1.00 96.56 212 LEU A C 1
ATOM 1667 O O . LEU A 1 212 ? 11.227 -0.748 -13.214 1.00 96.56 212 LEU A O 1
ATOM 1671 N N . PRO A 1 213 ? 10.784 -2.857 -13.849 1.00 95.88 213 PRO A N 1
ATOM 1672 C CA . PRO A 1 213 ? 12.127 -3.362 -13.614 1.00 95.88 213 PRO A CA 1
ATOM 1673 C C . PRO A 1 213 ? 13.216 -2.566 -14.341 1.00 95.88 213 PRO A C 1
ATOM 1675 O O . PRO A 1 213 ? 13.102 -2.305 -15.536 1.00 95.88 213 PRO A O 1
ATOM 1678 N N . ARG A 1 214 ? 14.325 -2.279 -13.651 1.00 90.12 214 ARG A N 1
ATOM 1679 C CA . ARG A 1 214 ? 15.565 -1.792 -14.274 1.00 90.12 214 ARG A CA 1
ATOM 1680 C C . ARG A 1 214 ? 16.655 -2.871 -14.233 1.00 90.12 214 ARG A C 1
ATOM 1682 O O . ARG A 1 214 ? 16.675 -3.674 -13.292 1.00 90.12 214 ARG A O 1
ATOM 1689 N N . PRO A 1 215 ? 17.577 -2.901 -15.214 1.00 75.06 215 PRO A N 1
ATOM 1690 C CA . PRO A 1 215 ? 18.823 -3.643 -15.071 1.00 75.06 215 PRO A CA 1
ATOM 1691 C C . PRO A 1 215 ? 19.598 -3.090 -13.872 1.00 75.06 215 PRO A C 1
ATOM 1693 O O . PRO A 1 215 ? 19.638 -1.873 -13.666 1.00 75.06 215 PRO A O 1
ATOM 1696 N N . ARG A 1 216 ? 20.221 -3.968 -13.083 1.00 63.44 216 ARG A N 1
ATOM 1697 C CA . ARG A 1 216 ? 21.225 -3.529 -12.109 1.00 63.44 216 ARG A CA 1
ATOM 1698 C C . ARG A 1 216 ? 22.419 -2.984 -12.897 1.00 63.44 216 ARG A C 1
ATOM 1700 O O . ARG A 1 216 ? 22.901 -3.676 -13.791 1.00 63.44 216 ARG A O 1
ATOM 1707 N N . LYS A 1 217 ? 22.811 -1.741 -12.615 1.00 58.56 217 LYS A N 1
ATOM 1708 C CA . LYS A 1 217 ? 24.081 -1.182 -13.088 1.00 58.56 217 LYS A CA 1
ATOM 1709 C C . LYS A 1 217 ? 25.223 -1.725 -12.245 1.00 58.56 217 LYS A C 1
ATOM 1711 O O . LYS A 1 217 ? 24.974 -1.951 -11.038 1.00 58.56 217 LYS A O 1
#

pLDDT: mean 82.97, std 18.51, range [29.47, 98.38]

Sequence (217 aa):
MWRIDRQRLFGLFFLSMLMLGSPCVDAQSHDIAFDCQHNHCGLLAKESTPDIVIGVVESVASPKQMMSVFHWARANGYWQKVPANAQDYLDFMQLVSITVPSSTGRRSVTVSLTREEYNSGPFKPGALVRYAPHALFGNSAAYRNSITHQDPVKESYWWVLGCVAQLCAPQDDQCIARYRQGRFNWHTGAQLQLEAGKTMPHGGVIDPNTLLPRPRK

Organism: Halothiobacillus neapolitanus (strain ATCC 23641 / DSM 15147 / CIP 104769 / NCIMB 8539 / c2) (NCBI:txid555778)

Radius of gyration: 25.76 Å; chains: 1; bounding box: 40×112×40 Å